Protein 3DWD (pdb70)

B-factor: mean 25.95, std 4.37, range [2.0, 49.49]

Sequence (230 aa):
SPRTRKVLKEVRVQDENNVCFECGAFNPQWVSVTYGIWICLECSGRHRGLGVHLSFVRSVTMWKDIELEKMKAGGNAKFREFLESQEDYDPCWSLQEKYNSRAAALFRDKVVALAESPRTRKVLKEVRVQDENNVCFECGAFNPQWVSVTYGIWICLECSGRHRGLGVHLSFVRSVWKDIELEKMKAGGNAKFREFLESQEDYDPCWSLQEKYNSRAAALFRDKVVALAE

Organism: Homo sapiens (NCBI:txid9606)

Radius of gyration: 23.85 Å; Cα contacts (8 Å, |Δi|>4): 355; chains: 2; bounding box: 25×29×80 Å

Nearest PDB structures (foldseek):
  3dwd-assembly2_A  TM=1.009E+00  e=4.100E-22  Homo sapiens
  3dwd-assembly2_B  TM=9.997E-01  e=7.799E-20  Homo sapiens
  3o47-assembly2_B-3  TM=9.971E-01  e=1.583E-19  Homo sapiens
  3o47-assembly1_A-2  TM=9.989E-01  e=8.751E-19  Homo sapiens
  2p57-assembly1_A  TM=8.841E-01  e=3.341E-12  Homo sapiens

Secondary structure (DSSP, 8-state):
-HHHHHHHHHHHTSTTTTB-TTT--BS--EEETTTTEEE-HHHHHHHHHH-TTT--EEES----HHHHHHHHH--HHHHHHHHHTSTT--TT--HHHHHTSHHHHHHHHHHHHHH-/-HHHHHHHHHHHTSTTTTB-TTT--BS--EEEGGGTEEE-HHHHHHHTTT-TTT--EEE---HHHHHHHHH--HHHHHHHHHTSTT--TT--HHHHHTSHHHHHHHHHHHHHH-

Foldseek 3Di:
DVVLLVLVVVLCPPPLQQAALPPGHGRAFKDFLLALHGHHPVVLVVQVVLPVVQTDMDGSPGDDLLSSLLNVQHYSVRLVVQLVPDPPRDVPDDPNCSSPDPSVVVSSVSSNVSSD/DVVLLVLVCVLCPDDLQQAALPPGHGRQFKAFLLALHGHHPVVLVVQVVQDNVLTDMDGPDDLLSSLLNVQHYSVRLVVQLVVDPPRDPPDDPNPVSVDPSSVVSSVSSNVRSD

CATH classification: 1.10.220.150

GO terms:
  GO:0005515 protein binding (F, IPI)
  GO:0005096 GTPase activator activity (F, IDA)
  GO:0005829 cytosol (C, TAS)
  GO:0045202 synapse (C, IDA)
  GO:0045202 synapse (C, IEP)

Solvent-accessible surface area: 12520 Å² total; per-residue (Å²): 100,120,83,16,58,66,43,8,47,70,13,84,129,55,66,74,1,93,37,2,33,42,86,37,44,180,97,3,74,68,1,0,4,18,0,0,0,1,0,20,68,128,4,11,43,119,0,144,68,25,22,112,135,10,3,85,6,12,10,28,103,83,78,137,125,67,29,27,71,33,1,123,8,9,5,3,14,74,0,90,76,36,4,84,87,45,187,78,66,57,96,50,46,58,34,119,98,34,0,89,16,185,4,0,36,77,0,48,84,76,0,56,72,104,15,154,107,115,86,32,57,71,61,12,60,66,19,27,92,86,59,104,7,80,50,3,34,44,79,35,44,171,88,7,94,63,0,0,3,18,0,0,0,7,0,17,69,130,2,5,44,120,0,133,74,21,26,108,127,9,5,61,4,93,57,79,103,139,123,70,22,21,90,46,0,64,12,9,5,3,26,81,0,45,67,40,5,107,91,46,170,115,73,61,95,53,54,56,20,126,101,36,0,85,17,188,4,0,43,72,0,48,96,78,0,57,68,103,18,150

Structure (mmCIF, N/CA/C/O backbone):
data_3DWD
#
_entry.id   3DWD
#
_cell.length_a   82.422
_cell.length_b   82.422
_cell.length_c   81.008
_cell.angle_alpha   90.000
_cell.angle_beta   90.000
_cell.angle_gamma   120.000
#
_symmetry.space_group_name_H-M   'P 6'
#
loop_
_entity.id
_entity.type
_entity.pdbx_description
1 polymer 'ADP-ribosylation factor GTPase-activating protein 1'
2 non-polymer 'ZINC ION'
3 non-polymer 'UNKNOWN ATOM OR ION'
4 water water
#
loop_
_atom_site.group_PDB
_atom_site.id
_atom_site.type_symbol
_atom_site.label_atom_id
_atom_site.label_alt_id
_atom_site.label_comp_id
_atom_site.label_asym_id
_atom_site.label_entity_id
_atom_site.label_seq_id
_atom_site.pdbx_PDB_ins_code
_atom_site.Cartn_x
_atom_site.Cartn_y
_atom_site.Cartn_z
_atom_site.occupancy
_atom_site.B_iso_or_equiv
_atom_site.auth_seq_id
_atom_site.auth_comp_id
_atom_site.auth_asym_id
_atom_site.auth_atom_id
_atom_site.pdbx_PDB_model_num
ATOM 1 N N . SER A 1 22 ? 34.167 -17.931 19.508 1.00 26.56 3 SER A N 1
ATOM 2 C CA . SER A 1 22 ? 33.337 -18.295 18.329 1.00 27.94 3 SER A CA 1
ATOM 3 C C . SER A 1 22 ? 31.881 -18.709 18.677 1.00 28.83 3 SER A C 1
ATOM 4 O O . SER A 1 22 ? 31.051 -18.794 17.766 1.00 30.35 3 SER A O 1
ATOM 6 N N . PRO A 1 23 ? 31.562 -18.968 19.975 1.00 27.79 4 PRO A N 1
ATOM 7 C CA . PRO A 1 23 ? 30.154 -19.243 20.342 1.00 28.11 4 PRO A CA 1
ATOM 8 C C . PRO A 1 23 ? 29.158 -18.099 20.063 1.00 28.59 4 PRO A C 1
ATOM 9 O O . PRO A 1 23 ? 28.097 -18.352 19.480 1.00 28.83 4 PRO A O 1
ATOM 13 N N . ARG A 1 24 ? 29.483 -16.867 20.484 1.00 28.79 5 ARG A N 1
ATOM 14 C CA . ARG A 1 24 ? 28.661 -15.692 20.141 1.00 27.99 5 ARG A CA 1
ATOM 15 C C . ARG A 1 24 ? 28.622 -15.600 18.639 1.00 28.34 5 ARG A C 1
ATOM 16 O O . ARG A 1 24 ? 27.555 -15.590 18.031 1.00 28.97 5 ARG A O 1
ATOM 18 N N . THR A 1 25 ? 29.813 -15.569 18.053 1.00 28.14 6 THR A N 1
ATOM 19 C CA . THR A 1 25 ? 29.992 -15.535 16.612 1.00 28.16 6 THR A CA 1
ATOM 20 C C . THR A 1 25 ? 29.106 -16.566 15.908 1.00 27.80 6 THR A C 1
ATOM 21 O O . THR A 1 25 ? 28.209 -16.202 15.150 1.00 28.36 6 THR A O 1
ATOM 25 N N . ARG A 1 26 ? 29.328 -17.847 16.188 1.00 27.66 7 ARG A N 1
ATOM 26 C CA . ARG A 1 26 ? 28.605 -18.912 15.497 1.00 26.72 7 ARG A CA 1
ATOM 27 C C . ARG A 1 26 ? 27.119 -18.579 15.403 1.00 26.27 7 ARG A C 1
ATOM 28 O O . ARG A 1 26 ? 26.539 -18.650 14.324 1.00 25.47 7 ARG A O 1
ATOM 30 N N . LYS A 1 27 ? 26.516 -18.194 16.525 1.00 26.18 8 LYS A N 1
ATOM 31 C CA . LYS A 1 27 ? 25.101 -17.831 16.544 1.00 26.39 8 LYS A CA 1
A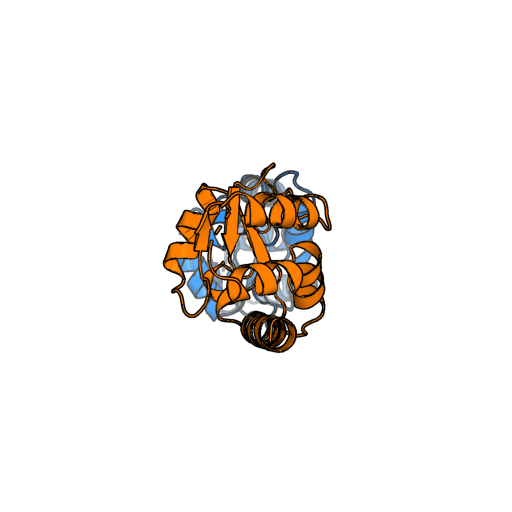TOM 32 C C . LYS A 1 27 ? 24.787 -16.736 15.502 1.00 27.41 8 LYS A C 1
ATOM 33 O O . LYS A 1 27 ? 24.025 -16.955 14.546 1.00 28.54 8 LYS A O 1
ATOM 35 N N . VAL A 1 28 ? 25.387 -15.567 15.670 1.00 26.72 9 VAL A N 1
ATOM 36 C CA . VAL A 1 28 ? 25.075 -14.438 14.799 1.00 26.68 9 VAL A CA 1
ATOM 37 C C . VAL A 1 28 ? 25.387 -14.749 13.322 1.00 27.18 9 VAL A C 1
ATOM 38 O O . VAL A 1 28 ? 24.590 -14.442 12.438 1.00 27.56 9 VAL A O 1
ATOM 42 N N . LEU A 1 29 ? 26.533 -15.371 13.070 1.00 27.05 10 LEU A N 1
ATOM 43 C CA . LEU A 1 29 ? 26.888 -15.805 11.722 1.00 27.53 10 LEU A CA 1
ATOM 44 C C . LEU A 1 29 ? 25.780 -16.657 11.060 1.00 29.08 10 LEU A C 1
ATOM 45 O O . LEU A 1 29 ? 25.347 -16.351 9.944 1.00 30.63 10 LEU A O 1
ATOM 50 N N . LYS A 1 30 ? 25.314 -17.704 11.744 1.00 29.04 11 LYS A N 1
ATOM 51 C CA . LYS A 1 30 ? 24.233 -18.545 11.214 1.00 29.40 11 LYS A CA 1
ATOM 52 C C . LYS A 1 30 ? 22.929 -17.737 11.098 1.00 30.18 11 LYS A C 1
ATOM 53 O O . LYS A 1 30 ? 22.102 -17.998 10.202 1.00 32.01 11 LYS A O 1
ATOM 55 N N . GLU A 1 31 ? 22.743 -16.757 11.987 1.00 29.29 12 GLU A N 1
ATOM 56 C CA . GLU A 1 31 ? 21.595 -15.855 11.888 1.00 29.42 12 GLU A CA 1
ATOM 57 C C . GLU A 1 31 ? 21.663 -15.075 10.572 1.00 29.97 12 GLU A C 1
ATOM 58 O O . GLU A 1 31 ? 20.647 -14.871 9.931 1.00 29.42 12 GLU A O 1
ATOM 60 N N . VAL A 1 32 ? 22.879 -14.688 10.169 1.00 30.55 13 VAL A N 1
ATOM 61 C CA . VAL A 1 32 ? 23.143 -13.993 8.904 1.00 29.81 13 VAL A CA 1
ATOM 62 C C . VAL A 1 32 ? 23.089 -14.907 7.640 1.00 31.81 13 VAL A C 1
ATOM 63 O O . VAL A 1 32 ? 22.570 -14.477 6.595 1.00 30.49 13 VAL A O 1
ATOM 67 N N . ARG A 1 33 ? 23.632 -16.135 7.722 1.00 32.53 14 ARG A N 1
ATOM 68 C CA . ARG A 1 33 ? 23.529 -17.108 6.609 1.00 34.79 14 ARG A CA 1
ATOM 69 C C . ARG A 1 33 ? 22.122 -17.173 6.033 1.00 34.89 14 ARG A C 1
ATOM 70 O O . ARG A 1 33 ? 21.915 -17.213 4.812 1.00 34.64 14 ARG A O 1
ATOM 78 N N . VAL A 1 34 ? 21.152 -17.168 6.928 1.00 34.96 15 VAL A N 1
ATOM 79 C CA . VAL A 1 34 ? 19.755 -17.333 6.557 1.00 35.03 15 VAL A CA 1
ATOM 80 C C . VAL A 1 34 ? 19.182 -16.176 5.720 1.00 35.29 15 VAL A C 1
ATOM 81 O O . VAL A 1 34 ? 18.209 -16.372 4.986 1.00 37.30 15 VAL A O 1
ATOM 85 N N . GLN A 1 35 ? 19.765 -14.976 5.843 1.00 34.62 16 GLN A N 1
ATOM 86 C CA . GLN A 1 35 ? 19.288 -13.794 5.115 1.00 33.19 16 GLN A CA 1
ATOM 87 C C . GLN A 1 35 ? 19.576 -13.954 3.605 1.00 33.97 16 GLN A C 1
ATOM 88 O O . GLN A 1 35 ? 20.334 -14.839 3.186 1.00 32.84 16 GLN A O 1
ATOM 90 N N . ASP A 1 36 ? 18.979 -13.097 2.787 1.00 33.92 17 ASP A N 1
ATOM 91 C CA . ASP A 1 36 ? 18.796 -13.439 1.366 1.00 34.16 17 ASP A CA 1
ATOM 92 C C . ASP A 1 36 ? 20.091 -13.821 0.610 1.00 31.96 17 ASP A C 1
ATOM 93 O O . ASP A 1 36 ? 21.102 -13.061 0.597 1.00 36.15 17 ASP A O 1
ATOM 95 N N . GLU A 1 37 ? 20.044 -15.019 0.022 1.00 27.57 18 GLU A N 1
ATOM 96 C CA . GLU A 1 37 ? 21.030 -15.525 -0.948 1.00 26.82 18 GLU A CA 1
ATOM 97 C C . GLU A 1 37 ? 22.401 -15.803 -0.352 1.00 25.29 18 GLU A C 1
ATOM 98 O O . GLU A 1 37 ? 23.358 -16.068 -1.103 1.00 24.05 18 GLU A O 1
ATOM 104 N N . ASN A 1 38 ? 22.497 -15.766 0.983 1.00 23.85 19 ASN A N 1
ATOM 105 C CA . ASN A 1 38 ? 23.768 -15.961 1.655 1.00 24.22 19 ASN A CA 1
ATOM 106 C C . ASN A 1 38 ? 24.156 -17.433 1.697 1.00 24.10 19 ASN A C 1
ATOM 107 O O . ASN A 1 38 ? 25.268 -17.764 2.102 1.00 25.81 19 ASN A O 1
ATOM 112 N N . ASN A 1 39 ? 23.253 -18.304 1.245 1.00 20.25 20 ASN A N 1
ATOM 113 C CA . ASN A 1 39 ? 23.555 -19.704 1.126 1.00 20.41 20 ASN A CA 1
ATOM 114 C C . ASN A 1 39 ? 24.187 -20.125 -0.200 1.00 19.72 20 ASN A C 1
ATOM 115 O O . ASN A 1 39 ? 24.505 -21.281 -0.364 1.00 19.06 20 ASN A O 1
ATOM 120 N N . VAL A 1 40 ? 24.382 -19.214 -1.142 1.00 19.43 21 VAL A N 1
ATOM 121 C CA . VAL A 1 40 ? 25.138 -19.561 -2.343 1.00 19.44 21 VAL A CA 1
ATOM 122 C C . VAL A 1 40 ? 26.236 -18.567 -2.575 1.00 22.22 21 VAL A C 1
ATOM 123 O O . VAL A 1 40 ? 26.187 -17.437 -2.095 1.00 23.42 21 VAL A O 1
ATOM 127 N N . CYS A 1 41 ? 27.252 -18.983 -3.314 1.00 23.88 22 CYS A N 1
ATOM 128 C CA . CYS A 1 41 ? 28.375 -18.114 -3.544 1.00 23.93 22 CYS A CA 1
ATOM 129 C C . CYS A 1 41 ? 27.938 -16.880 -4.301 1.00 23.00 22 CYS A C 1
ATOM 130 O O . CYS A 1 41 ? 27.235 -17.000 -5.282 1.00 25.79 22 CYS A O 1
ATOM 133 N N . PHE A 1 42 ? 28.377 -15.699 -3.876 1.00 22.23 23 PHE A N 1
ATOM 134 C CA . PHE A 1 42 ? 27.992 -14.439 -4.539 1.00 21.69 23 PHE A CA 1
ATOM 135 C C . PHE A 1 42 ? 28.382 -14.403 -6.006 1.00 22.08 23 PHE A C 1
ATOM 136 O O . PHE A 1 42 ? 27.632 -13.901 -6.860 1.00 20.51 23 PHE A O 1
ATOM 144 N N . GLU A 1 43 ? 29.581 -14.914 -6.275 1.00 21.96 24 GLU A N 1
ATOM 145 C CA . GLU A 1 43 ? 30.216 -14.792 -7.565 1.00 24.97 24 GLU A CA 1
ATOM 146 C C . GLU A 1 43 ? 29.721 -15.805 -8.559 1.00 25.66 24 GLU A C 1
ATOM 147 O O . GLU A 1 43 ? 29.251 -15.428 -9.625 1.00 28.06 24 GLU A O 1
ATOM 153 N N . CYS A 1 44 ? 29.866 -17.083 -8.212 1.00 25.10 25 CYS A N 1
ATOM 154 C CA . CYS A 1 44 ? 29.610 -18.179 -9.131 1.00 25.47 25 CYS A CA 1
ATOM 155 C C . CYS A 1 44 ? 28.338 -18.916 -8.806 1.00 25.65 25 CYS A C 1
ATOM 156 O O . CYS A 1 44 ? 27.846 -19.635 -9.641 1.00 27.20 25 CYS A O 1
ATOM 159 N N . GLY A 1 45 ? 27.810 -18.758 -7.595 1.00 25.44 26 GLY A N 1
ATOM 160 C CA . GLY A 1 45 ? 26.526 -19.390 -7.241 1.00 24.37 26 GLY A CA 1
ATOM 161 C C . GLY A 1 45 ? 26.630 -20.759 -6.593 1.00 23.56 26 GLY A C 1
ATOM 162 O O . GLY A 1 45 ? 25.603 -21.407 -6.369 1.00 21.07 26 GLY A O 1
ATOM 163 N N . ALA A 1 46 ? 27.850 -21.221 -6.287 1.00 20.69 27 ALA A N 1
ATOM 164 C CA . ALA A 1 46 ? 27.999 -22.561 -5.692 1.00 18.70 27 ALA A CA 1
ATOM 165 C C . ALA A 1 46 ? 27.376 -22.653 -4.279 1.00 17.36 27 ALA A C 1
ATOM 166 O O . ALA A 1 46 ? 27.414 -21.706 -3.502 1.00 17.78 27 ALA A O 1
ATOM 168 N N . PHE A 1 47 ? 26.849 -23.819 -3.958 1.00 17.92 28 PHE A N 1
ATOM 169 C CA . PHE A 1 47 ? 26.193 -24.093 -2.665 1.00 19.08 28 PHE A CA 1
ATOM 170 C C . PHE A 1 47 ? 27.079 -24.000 -1.399 1.00 22.10 28 PHE A C 1
ATOM 171 O O . PHE A 1 47 ? 28.235 -24.441 -1.400 1.00 23.18 28 PHE A O 1
ATOM 179 N N . ASN A 1 48 ? 26.516 -23.445 -0.320 1.00 23.35 29 ASN A N 1
ATOM 180 C CA . ASN A 1 48 ? 27.135 -23.472 1.035 1.00 24.19 29 ASN A CA 1
ATOM 181 C C . ASN A 1 48 ? 28.556 -22.886 1.142 1.00 25.63 29 ASN A C 1
ATOM 182 O O . ASN A 1 48 ? 29.498 -23.580 1.508 1.00 27.04 29 ASN A O 1
ATOM 187 N N . PRO A 1 49 ? 28.703 -21.590 0.844 1.00 26.27 30 PRO A N 1
ATOM 188 C CA . PRO A 1 49 ? 30.006 -20.940 0.856 1.00 27.46 30 PRO A CA 1
ATOM 189 C C . PRO A 1 49 ? 30.493 -20.788 2.275 1.00 27.51 30 PRO A C 1
ATOM 190 O O . PRO A 1 49 ? 29.757 -20.292 3.114 1.00 26.63 30 PRO A O 1
ATOM 194 N N . GLN A 1 50 ? 31.725 -21.198 2.537 1.00 27.50 31 GLN A N 1
ATOM 195 C CA . GLN A 1 50 ? 32.250 -21.152 3.888 1.00 26.73 31 GLN A CA 1
ATOM 196 C C . GLN A 1 50 ? 33.058 -19.895 4.180 1.00 26.07 31 GLN A C 1
ATOM 197 O O . GLN A 1 50 ? 33.495 -19.691 5.321 1.00 25.03 31 GLN A O 1
ATOM 203 N N . TRP A 1 51 ? 33.211 -19.043 3.155 1.00 24.81 32 TRP A N 1
ATOM 204 C CA . TRP A 1 51 ? 34.077 -17.879 3.219 1.00 24.83 32 TRP A CA 1
ATOM 205 C C . TRP A 1 51 ? 33.268 -16.601 2.959 1.00 26.19 32 TRP A C 1
ATOM 206 O O . TRP A 1 51 ? 32.148 -16.657 2.440 1.00 25.43 32 TRP A O 1
ATOM 217 N N . VAL A 1 52 ? 33.841 -15.466 3.350 1.00 25.69 33 VAL A N 1
ATOM 218 C CA . VAL A 1 52 ? 33.163 -14.190 3.297 1.00 26.73 33 VAL A CA 1
ATOM 219 C C . VAL A 1 52 ? 34.112 -13.106 2.858 1.00 26.91 33 VAL A C 1
ATOM 220 O O . VAL A 1 52 ? 35.326 -13.221 3.037 1.00 28.27 33 VAL A O 1
ATOM 224 N N . SER A 1 53 ? 33.556 -12.061 2.265 1.00 25.49 34 SER A N 1
ATOM 225 C CA . SER A 1 53 ? 34.258 -10.810 2.157 1.00 24.82 34 SER A CA 1
ATOM 226 C C . SER A 1 53 ? 33.560 -9.879 3.077 1.00 24.65 34 SER A C 1
ATOM 227 O O . SER A 1 53 ? 32.391 -9.518 2.847 1.00 25.24 34 SER A O 1
ATOM 230 N N . VAL A 1 54 ? 34.268 -9.517 4.138 1.00 23.79 35 VAL A N 1
ATOM 231 C CA . VAL A 1 54 ? 33.737 -8.658 5.185 1.00 24.01 35 VAL A CA 1
ATOM 232 C C . VAL A 1 54 ? 33.379 -7.269 4.642 1.00 24.46 35 VAL A C 1
ATOM 233 O O . VAL A 1 54 ? 32.385 -6.665 5.043 1.00 22.86 35 VAL A O 1
ATOM 237 N N . THR A 1 55 ? 34.181 -6.812 3.688 1.00 24.46 36 THR A N 1
ATOM 238 C CA . THR A 1 55 ? 34.038 -5.521 3.086 1.00 24.61 36 THR A CA 1
ATOM 239 C C . THR A 1 55 ? 32.636 -5.248 2.567 1.00 26.11 36 THR A C 1
ATOM 240 O O . THR A 1 55 ? 32.200 -4.095 2.605 1.00 27.24 36 THR A O 1
ATOM 244 N N . TYR A 1 56 ? 31.943 -6.303 2.096 1.00 25.14 37 TYR A N 1
ATOM 245 C CA . TYR A 1 56 ? 30.613 -6.204 1.487 1.00 23.42 37 TYR A CA 1
ATOM 246 C C . TYR A 1 56 ? 29.534 -6.986 2.200 1.00 24.18 37 TYR A C 1
ATOM 247 O O . TYR A 1 56 ? 28.374 -6.892 1.832 1.00 26.41 37 TYR A O 1
ATOM 256 N N . GLY A 1 57 ? 29.885 -7.741 3.229 1.00 25.55 38 GLY A N 1
ATOM 257 C CA . GLY A 1 57 ? 28.928 -8.623 3.883 1.00 24.66 38 GLY A CA 1
ATOM 258 C C . GLY A 1 57 ? 28.553 -9.817 3.004 1.00 25.45 38 GLY A C 1
ATOM 259 O O . GLY A 1 57 ? 27.482 -10.379 3.191 1.00 26.31 38 GLY A O 1
ATOM 260 N N . ILE A 1 58 ? 29.426 -10.201 2.056 1.00 24.06 39 ILE A N 1
ATOM 261 C CA . ILE A 1 58 ? 29.095 -11.234 1.075 1.00 22.99 39 ILE A CA 1
ATOM 262 C C . ILE A 1 58 ? 29.710 -12.605 1.416 1.00 24.26 39 ILE A C 1
ATOM 263 O O . ILE A 1 58 ? 30.772 -12.701 2.072 1.00 25.00 39 ILE A O 1
ATOM 268 N N . TRP A 1 59 ? 29.029 -13.668 0.970 1.00 22.38 40 TRP A N 1
ATOM 269 C CA . TRP A 1 59 ? 29.467 -15.045 1.203 1.00 19.52 40 TRP A CA 1
ATOM 270 C C . TRP A 1 59 ? 29.943 -15.676 -0.072 1.00 20.63 40 TRP A C 1
ATOM 271 O O . TRP A 1 59 ? 29.298 -15.574 -1.107 1.00 22.33 40 TRP A O 1
ATOM 282 N N . ILE A 1 60 ? 31.070 -16.366 0.017 1.00 24.45 41 ILE A N 1
ATOM 283 C CA . ILE A 1 60 ? 31.816 -16.814 -1.166 1.00 24.90 41 ILE A CA 1
ATOM 284 C C . ILE A 1 60 ? 32.485 -18.155 -0.925 1.00 24.30 41 ILE A C 1
ATOM 285 O O . ILE A 1 60 ? 32.863 -18.469 0.206 1.00 25.13 41 ILE A O 1
ATOM 290 N N . CYS A 1 61 ? 32.617 -18.955 -1.979 1.00 24.19 42 CYS A N 1
ATOM 291 C CA . CYS A 1 61 ? 33.155 -20.285 -1.806 1.00 25.42 42 CYS A CA 1
ATOM 292 C C . CYS A 1 61 ? 34.667 -20.234 -1.650 1.00 25.46 42 CYS A C 1
ATOM 293 O O . CYS A 1 61 ? 35.309 -19.200 -1.910 1.00 26.85 42 CYS A O 1
ATOM 296 N N . LEU A 1 62 ? 35.212 -21.346 -1.188 1.00 23.64 43 LEU A N 1
ATOM 297 C CA . LEU A 1 62 ? 36.622 -21.535 -0.959 1.00 23.85 43 LEU A CA 1
ATOM 298 C C . LEU A 1 62 ? 37.459 -20.940 -2.118 1.00 24.31 43 LEU A C 1
ATOM 299 O O . LEU A 1 62 ? 38.282 -20.061 -1.910 1.00 17.33 43 LEU A O 1
ATOM 301 N N . GLU A 1 63 ? 37.197 -21.427 -3.333 1.00 26.85 44 GLU A N 1
ATOM 302 C CA . GLU A 1 63 ? 37.848 -20.949 -4.557 1.00 27.19 44 GLU A CA 1
ATOM 303 C C . GLU A 1 63 ? 37.763 -19.426 -4.671 1.00 26.13 44 GLU A C 1
ATOM 304 O O . GLU A 1 63 ? 38.774 -18.725 -4.649 1.00 27.73 44 GLU A O 1
ATOM 310 N N . CYS A 1 64 ? 36.557 -18.901 -4.744 1.00 25.29 45 CYS A N 1
ATOM 311 C CA . CYS A 1 64 ? 36.389 -17.465 -4.820 1.00 25.61 45 CYS A CA 1
ATOM 312 C C . CYS A 1 64 ? 37.030 -16.678 -3.665 1.00 23.58 45 CYS A C 1
ATOM 313 O O . CYS A 1 64 ? 37.356 -15.527 -3.842 1.00 25.13 45 CYS A O 1
ATOM 316 N N . SER A 1 65 ? 37.205 -17.288 -2.502 1.00 22.57 46 SER A N 1
ATOM 317 C CA . SER A 1 65 ? 37.913 -16.658 -1.397 1.00 22.91 46 SER A CA 1
ATOM 318 C C . SER A 1 65 ? 39.366 -16.400 -1.763 1.00 25.21 46 SER A C 1
ATOM 319 O O . SER A 1 65 ? 39.961 -15.333 -1.442 1.00 22.53 46 SER A O 1
ATOM 322 N N . GLY A 1 66 ? 39.959 -17.396 -2.405 1.00 26.15 47 GLY A N 1
ATOM 323 C CA . GLY A 1 66 ? 41.303 -17.243 -2.899 1.00 26.59 47 GLY A CA 1
ATOM 324 C C . GLY A 1 66 ? 41.339 -16.137 -3.926 1.00 26.82 47 GLY A C 1
ATOM 325 O O . GLY A 1 66 ? 42.256 -15.332 -3.957 1.00 26.20 47 GLY A O 1
ATOM 326 N N . ARG A 1 67 ? 40.321 -16.102 -4.770 1.00 28.61 48 ARG A N 1
ATOM 327 C CA . ARG A 1 67 ? 40.196 -15.044 -5.758 1.00 30.39 48 ARG A CA 1
ATOM 328 C C . ARG A 1 67 ? 40.092 -13.678 -5.086 1.00 29.14 48 ARG A C 1
ATOM 329 O O . ARG A 1 67 ? 40.736 -12.719 -5.468 1.00 28.72 48 ARG A O 1
ATOM 337 N N . HIS A 1 68 ? 39.297 -13.599 -4.045 1.00 29.05 49 HIS A N 1
ATOM 338 C CA . HIS A 1 68 ? 39.209 -12.336 -3.323 1.00 28.89 49 HIS A CA 1
ATOM 339 C C . HIS A 1 68 ? 40.489 -11.909 -2.594 1.00 27.33 49 HIS A C 1
ATOM 340 O O . HIS A 1 68 ? 40.686 -10.735 -2.420 1.00 27.52 49 HIS A O 1
ATOM 347 N N . ARG A 1 69 ? 41.352 -12.847 -2.193 1.00 27.96 50 ARG A N 1
ATOM 348 C CA . ARG A 1 69 ? 42.645 -12.503 -1.590 1.00 29.01 50 ARG A CA 1
ATOM 349 C C . ARG A 1 69 ? 43.511 -11.866 -2.645 1.00 27.26 50 ARG A C 1
ATOM 350 O O . ARG A 1 69 ? 44.380 -11.091 -2.336 1.00 25.97 50 ARG A O 1
ATOM 358 N N . GLY A 1 70 ? 43.306 -12.278 -3.892 1.00 26.01 51 GLY A N 1
ATOM 359 C CA . GLY A 1 70 ? 44.017 -11.722 -5.021 1.00 23.69 51 GLY A CA 1
ATOM 360 C C . GLY A 1 70 ? 43.736 -10.250 -5.291 1.00 23.70 51 GLY A C 1
ATOM 361 O O . GLY A 1 70 ? 44.613 -9.576 -5.801 1.00 22.51 51 GLY A O 1
ATOM 362 N N . LEU A 1 71 ? 42.528 -9.748 -4.974 1.00 24.20 52 LEU A N 1
ATOM 363 C CA . LEU A 1 71 ? 42.164 -8.351 -5.317 1.00 25.71 52 LEU A CA 1
ATOM 364 C C . LEU A 1 71 ? 42.956 -7.363 -4.469 1.00 26.63 52 LEU A C 1
ATOM 365 O O . LEU A 1 71 ? 43.387 -6.300 -4.942 1.00 26.74 52 LEU A O 1
ATOM 370 N N . GLY A 1 72 ? 43.181 -7.750 -3.224 1.00 27.65 53 GLY A N 1
ATOM 371 C CA . GLY A 1 72 ? 43.951 -6.931 -2.309 1.00 26.81 53 GLY A CA 1
ATOM 372 C C . GLY A 1 72 ? 43.003 -6.493 -1.228 1.00 25.53 53 GLY A C 1
ATOM 373 O O . GLY A 1 72 ? 41.849 -6.193 -1.514 1.00 25.04 53 GLY A O 1
ATOM 374 N N . VAL A 1 73 ? 43.504 -6.477 0.006 1.00 23.48 54 VAL A N 1
ATOM 375 C CA . VAL A 1 73 ? 42.710 -6.199 1.195 1.00 24.26 54 VAL A CA 1
ATOM 376 C C . VAL A 1 73 ? 42.059 -4.777 1.195 1.00 26.42 54 VAL A C 1
ATOM 377 O O . VAL A 1 73 ? 41.138 -4.527 1.970 1.00 28.61 54 VAL A O 1
ATOM 381 N N . HIS A 1 74 ? 42.544 -3.871 0.334 1.00 24.63 55 HIS A N 1
ATOM 382 C CA . HIS A 1 74 ? 41.885 -2.574 0.085 1.00 25.19 55 HIS A CA 1
ATOM 383 C C . HIS A 1 74 ? 40.575 -2.719 -0.734 1.00 26.06 55 HIS A C 1
ATOM 384 O O . HIS A 1 74 ? 39.719 -1.825 -0.717 1.00 24.26 55 HIS A O 1
ATOM 391 N N . LEU A 1 75 ? 40.426 -3.826 -1.464 1.00 24.44 56 LEU A N 1
ATOM 392 C CA . LEU A 1 75 ? 39.202 -4.072 -2.205 1.00 24.23 56 LEU A CA 1
ATOM 393 C C . LEU A 1 75 ? 38.343 -5.173 -1.578 1.00 26.59 56 LEU A C 1
ATOM 394 O O . LEU A 1 75 ? 37.112 -5.158 -1.755 1.00 27.93 56 LEU A O 1
ATOM 399 N N . SER A 1 76 ? 38.966 -6.131 -0.880 1.00 26.37 57 SER A N 1
ATOM 400 C CA . SER A 1 76 ? 38.226 -7.227 -0.290 1.00 25.38 57 SER A CA 1
ATOM 401 C C . SER A 1 76 ? 38.952 -7.819 0.895 1.00 26.02 57 SER A C 1
ATOM 402 O O . SER A 1 76 ? 39.994 -8.447 0.719 1.00 27.38 57 SER A O 1
ATOM 405 N N . PHE A 1 77 ? 38.400 -7.640 2.103 1.00 26.23 58 PHE A N 1
ATOM 406 C CA . PHE A 1 77 ? 38.918 -8.358 3.291 1.00 26.54 58 PHE A CA 1
ATOM 407 C C . PHE A 1 77 ? 38.181 -9.721 3.559 1.00 25.40 58 PHE A C 1
ATOM 408 O O . PHE A 1 77 ? 37.030 -9.764 3.964 1.00 25.97 58 PHE A O 1
ATOM 416 N N . VAL A 1 78 ? 38.931 -10.801 3.379 1.00 24.07 59 VAL A N 1
ATOM 417 C CA . VAL A 1 78 ? 38.467 -12.154 3.449 1.00 23.21 59 VAL A CA 1
ATOM 418 C C . VAL A 1 78 ? 38.725 -12.809 4.816 1.00 24.89 59 VAL A C 1
ATOM 419 O O . VAL A 1 78 ? 39.796 -12.690 5.398 1.00 24.95 59 VAL A O 1
ATOM 423 N N . ARG A 1 79 ? 37.729 -13.507 5.331 1.00 26.38 60 ARG A N 1
ATOM 424 C CA . ARG A 1 79 ? 37.919 -14.298 6.541 1.00 26.52 60 ARG A CA 1
ATOM 425 C C . ARG A 1 79 ? 37.109 -15.603 6.360 1.00 28.22 60 ARG A C 1
ATOM 426 O O . ARG A 1 79 ? 36.367 -15.733 5.367 1.00 28.69 60 ARG A O 1
ATOM 428 N N . SER A 1 80 ? 37.286 -16.560 7.282 1.00 28.37 61 SER A N 1
ATOM 429 C CA . SER A 1 80 ? 36.611 -17.849 7.236 1.00 30.07 61 SER A CA 1
ATOM 430 C C . SER A 1 80 ? 35.457 -17.866 8.204 1.00 32.21 61 SER A C 1
ATOM 431 O O . SER A 1 80 ? 35.525 -17.236 9.257 1.00 33.62 61 SER A O 1
ATOM 433 N N . VAL A 1 81 ? 34.414 -18.629 7.878 1.00 32.95 62 VAL A N 1
ATOM 434 C CA . VAL A 1 81 ? 33.388 -18.957 8.864 1.00 32.93 62 VAL A CA 1
ATOM 435 C C . VAL A 1 81 ? 34.010 -19.682 10.090 1.00 33.11 62 VAL A C 1
ATOM 436 O O . VAL A 1 81 ? 33.522 -19.515 11.201 1.00 33.61 62 VAL A O 1
ATOM 438 N N . THR A 1 82 ? 35.084 -20.460 9.884 1.00 32.79 63 THR A N 1
ATOM 439 C CA . THR A 1 82 ? 35.741 -21.246 10.969 1.00 31.80 63 THR A CA 1
ATOM 440 C C . THR A 1 82 ? 36.918 -20.538 11.661 1.00 32.11 63 THR A C 1
ATOM 441 O O . THR A 1 82 ? 37.352 -20.961 12.717 1.00 31.33 63 THR A O 1
ATOM 443 N N . MET A 1 83 ? 37.412 -19.448 11.071 1.00 34.03 64 MET A N 1
ATOM 444 C CA . MET A 1 83 ? 38.606 -18.763 11.564 1.00 33.91 64 MET A CA 1
ATOM 445 C C . MET A 1 83 ? 38.498 -18.386 13.045 1.00 34.10 64 MET A C 1
ATOM 446 O O . MET A 1 83 ? 38.279 -17.222 13.379 1.00 34.95 64 MET A O 1
ATOM 448 N N . TRP A 1 86 ? 37.522 -13.466 15.327 1.00 30.06 67 TRP A N 1
ATOM 449 C CA . TRP A 1 86 ? 36.569 -12.518 14.744 1.00 30.34 67 TRP A CA 1
ATOM 450 C C . TRP A 1 86 ? 36.308 -11.301 15.632 1.00 28.70 67 TRP A C 1
ATOM 451 O O . TRP A 1 86 ? 36.195 -11.424 16.845 1.00 28.21 67 TRP A O 1
ATOM 462 N N . LYS A 1 87 ? 36.178 -10.134 15.003 1.00 27.30 68 LYS A N 1
ATOM 463 C CA . LYS A 1 87 ? 35.944 -8.881 15.714 1.00 26.07 68 LYS A CA 1
ATOM 464 C C . LYS A 1 87 ? 34.476 -8.461 15.667 1.00 25.60 68 LYS A C 1
ATOM 465 O O . LYS A 1 87 ? 33.725 -8.819 14.740 1.00 25.93 68 LYS A O 1
ATOM 471 N N . ASP A 1 88 ? 34.095 -7.665 16.662 1.00 24.07 69 ASP A N 1
ATOM 472 C CA . ASP A 1 88 ? 32.787 -7.010 16.697 1.00 23.58 69 ASP A CA 1
ATOM 473 C C . ASP A 1 88 ? 32.460 -6.327 15.335 1.00 24.11 69 ASP A C 1
ATOM 474 O O . ASP A 1 88 ? 31.440 -6.615 14.699 1.00 24.49 69 ASP A O 1
ATOM 479 N N . ILE A 1 89 ? 33.355 -5.456 14.888 1.00 23.82 70 ILE A N 1
ATOM 480 C CA . ILE A 1 89 ? 33.153 -4.690 13.660 1.00 24.11 70 ILE A CA 1
ATOM 481 C C . ILE A 1 89 ? 33.082 -5.596 12.420 1.00 25.29 70 ILE A C 1
ATOM 482 O O . ILE A 1 89 ? 32.168 -5.462 11.593 1.00 25.35 70 ILE A O 1
ATOM 487 N N . GLU A 1 90 ? 34.021 -6.534 12.298 1.00 25.51 71 GLU A N 1
ATOM 488 C CA . GLU A 1 90 ? 33.954 -7.505 11.219 1.00 24.80 71 GLU A CA 1
ATOM 489 C C . GLU A 1 90 ? 32.506 -8.076 11.197 1.00 24.32 71 GLU A C 1
ATOM 490 O O . GLU A 1 90 ? 31.863 -8.135 10.143 1.00 23.31 71 GLU A O 1
ATOM 496 N N . LEU A 1 91 ? 31.988 -8.481 12.370 1.00 22.68 72 LEU A N 1
ATOM 497 C CA . LEU A 1 91 ? 30.652 -9.099 12.424 1.00 21.66 72 LEU A CA 1
ATOM 498 C C . LEU A 1 91 ? 29.529 -8.144 12.098 1.00 21.87 72 LEU A C 1
ATOM 499 O O . LEU A 1 91 ? 28.527 -8.540 11.543 1.00 20.58 72 LEU A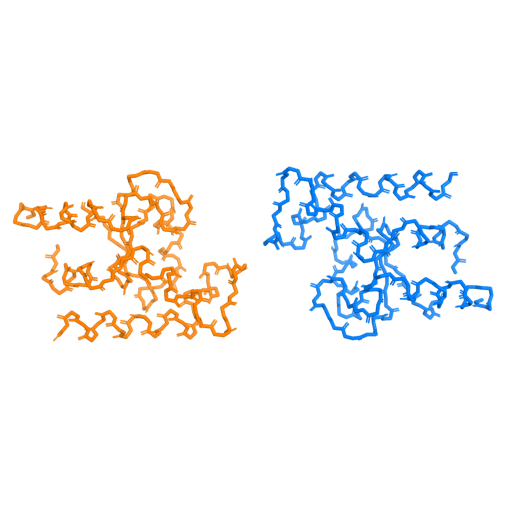 O 1
ATOM 504 N N . GLU A 1 92 ? 29.684 -6.885 12.482 1.00 23.80 73 GLU A N 1
ATOM 505 C CA . GLU A 1 92 ? 28.669 -5.881 12.212 1.00 23.82 73 GLU A CA 1
ATOM 506 C C . GLU A 1 92 ? 28.567 -5.632 10.717 1.00 25.11 73 GLU A C 1
ATOM 507 O O . GLU A 1 92 ? 27.486 -5.366 10.182 1.00 25.62 73 GLU A O 1
ATOM 513 N N . LYS A 1 93 ? 29.687 -5.736 10.030 1.00 23.92 74 LYS A N 1
ATOM 514 C CA . LYS A 1 93 ? 29.652 -5.549 8.607 1.00 26.98 74 LYS A CA 1
ATOM 515 C C . LYS A 1 93 ? 28.841 -6.645 7.918 1.00 26.30 74 LYS A C 1
ATOM 516 O O . LYS A 1 93 ? 28.245 -6.396 6.892 1.00 24.67 74 LYS A O 1
ATOM 522 N N . MET A 1 94 ? 28.802 -7.852 8.491 1.00 26.47 75 MET A N 1
ATOM 523 C CA . MET A 1 94 ? 28.066 -8.946 7.854 1.00 25.40 75 MET A CA 1
ATOM 524 C C . MET A 1 94 ? 26.595 -8.645 7.962 1.00 26.72 75 MET A C 1
ATOM 525 O O . MET A 1 94 ? 25.849 -8.829 7.012 1.00 28.34 75 MET A O 1
ATOM 530 N N . LYS A 1 95 ? 26.173 -8.177 9.124 1.00 26.23 76 LYS A N 1
ATOM 531 C CA . LYS A 1 95 ? 24.784 -7.762 9.306 1.00 26.14 76 LYS A CA 1
ATOM 532 C C . LYS A 1 95 ? 24.356 -6.651 8.281 1.00 26.01 76 LYS A C 1
ATOM 533 O O . LYS A 1 95 ? 23.231 -6.638 7.773 1.00 26.65 76 LYS A O 1
ATOM 539 N N . ALA A 1 96 ? 25.271 -5.742 7.968 1.00 25.19 77 ALA A N 1
ATOM 540 C CA . ALA A 1 96 ? 24.953 -4.581 7.151 1.00 24.28 77 ALA A CA 1
ATOM 541 C C . ALA A 1 96 ? 24.907 -4.888 5.661 1.00 25.82 77 ALA A C 1
ATOM 542 O O . ALA A 1 96 ? 24.212 -4.201 4.911 1.00 26.27 77 ALA A O 1
ATOM 544 N N . GLY A 1 97 ? 25.678 -5.875 5.225 1.00 25.27 78 GLY A N 1
ATOM 545 C CA . GLY A 1 97 ? 25.703 -6.267 3.809 1.00 27.73 78 GLY A CA 1
ATOM 546 C C . GLY A 1 97 ? 24.825 -7.477 3.532 1.00 26.51 78 GLY A C 1
ATOM 547 O O . GLY A 1 97 ? 23.777 -7.603 4.119 1.00 27.04 78 GLY A O 1
ATOM 548 N N . GLY A 1 98 ? 25.266 -8.373 2.655 1.00 24.12 79 GLY A N 1
ATOM 549 C CA . GLY A 1 98 ? 24.460 -9.512 2.260 1.00 22.19 79 GLY A CA 1
ATOM 550 C C . GLY A 1 98 ? 24.581 -9.736 0.785 1.00 22.26 79 GLY A C 1
ATOM 551 O O . GLY A 1 98 ? 24.831 -8.814 0.028 1.00 22.30 79 GLY A O 1
ATOM 552 N N . ASN A 1 99 ? 24.425 -10.975 0.362 1.00 23.35 80 ASN A N 1
ATOM 553 C CA . ASN A 1 99 ? 24.636 -11.291 -1.036 1.00 22.57 80 ASN A CA 1
ATOM 554 C C . ASN A 1 99 ? 23.564 -10.580 -1.851 1.00 22.88 80 ASN A C 1
ATOM 555 O O . ASN A 1 99 ? 23.863 -9.880 -2.794 1.00 25.99 80 ASN A O 1
ATOM 560 N N . ALA A 1 100 ? 22.315 -10.774 -1.497 1.00 22.16 81 ALA A N 1
ATOM 561 C CA . ALA A 1 100 ? 21.221 -10.181 -2.282 1.00 23.47 81 ALA A CA 1
ATOM 562 C C . ALA A 1 100 ? 21.187 -8.680 -2.149 1.00 23.20 81 ALA A C 1
ATOM 563 O O . ALA A 1 100 ? 20.867 -7.991 -3.108 1.00 26.82 81 ALA A O 1
ATOM 565 N N . LYS A 1 101 ? 21.478 -8.166 -0.962 1.00 23.06 82 LYS A N 1
ATOM 566 C CA . LYS A 1 101 ? 21.484 -6.731 -0.775 1.00 23.54 82 LYS A CA 1
ATOM 567 C C . LYS A 1 101 ? 22.533 -6.077 -1.703 1.00 23.48 82 LYS A C 1
ATOM 568 O O . LYS A 1 101 ? 22.274 -5.051 -2.340 1.00 22.30 82 LYS A O 1
ATOM 574 N N . PHE A 1 102 ? 23.699 -6.698 -1.796 1.00 23.71 83 PHE A N 1
ATOM 575 C CA . PHE A 1 102 ? 24.815 -6.133 -2.581 1.00 24.33 83 PHE A CA 1
ATOM 576 C C . PHE A 1 102 ? 24.492 -6.219 -4.077 1.00 25.61 83 PHE A C 1
ATOM 577 O O . PHE A 1 102 ? 24.752 -5.283 -4.840 1.00 23.91 83 PHE A O 1
ATOM 585 N N . ARG A 1 103 ? 23.880 -7.329 -4.475 1.00 25.64 84 ARG A N 1
ATOM 586 C CA . ARG A 1 103 ? 23.543 -7.549 -5.862 1.00 26.55 84 ARG A CA 1
ATOM 587 C C . ARG A 1 103 ? 22.487 -6.536 -6.261 1.00 26.31 84 ARG A C 1
ATOM 588 O O . ARG A 1 103 ? 22.600 -5.876 -7.312 1.00 27.94 84 ARG A O 1
ATOM 596 N N . GLU A 1 104 ? 21.461 -6.409 -5.420 1.00 25.46 85 GLU A N 1
ATOM 597 C CA . GLU A 1 104 ? 20.350 -5.419 -5.634 1.00 24.18 85 GLU A CA 1
ATOM 598 C C . GLU A 1 104 ? 20.923 -4.010 -5.827 1.00 22.02 85 GLU A C 1
ATOM 599 O O . GLU A 1 104 ? 20.695 -3.378 -6.827 1.00 21.16 85 GLU A O 1
ATOM 602 N N . PHE A 1 105 ? 21.736 -3.577 -4.867 1.00 22.63 86 PHE A N 1
ATOM 603 C CA . PHE A 1 105 ? 22.432 -2.306 -4.925 1.00 23.16 86 PHE A CA 1
ATOM 604 C C . PHE A 1 105 ? 23.213 -2.099 -6.220 1.00 22.72 86 PHE A C 1
ATOM 605 O O . PHE A 1 105 ? 23.090 -1.071 -6.865 1.00 27.33 86 PHE A O 1
ATOM 613 N N . LEU A 1 106 ? 24.045 -3.057 -6.557 1.00 22.44 87 LEU A N 1
ATOM 614 C CA . LEU A 1 106 ? 24.782 -3.041 -7.807 1.00 22.37 87 LEU A CA 1
ATOM 615 C C . LEU A 1 106 ? 23.890 -2.876 -9.015 1.00 22.99 87 LEU A C 1
ATOM 616 O O . LEU A 1 106 ? 24.171 -2.069 -9.871 1.00 26.60 87 LEU A O 1
ATOM 621 N N . GLU A 1 107 ? 22.807 -3.630 -9.085 1.00 24.16 88 GLU A N 1
ATOM 622 C CA . GLU A 1 107 ? 21.971 -3.632 -10.288 1.00 24.67 88 GLU A CA 1
ATOM 623 C C . GLU A 1 107 ? 21.295 -2.311 -10.532 1.00 24.06 88 GLU A C 1
ATOM 624 O O . GLU A 1 107 ? 20.887 -1.996 -11.662 1.00 25.36 88 GLU A O 1
ATOM 630 N N . SER A 1 108 ? 21.175 -1.513 -9.486 1.00 23.86 89 SER A N 1
ATOM 631 C CA . SER A 1 108 ? 20.473 -0.261 -9.615 1.00 22.98 89 SER A CA 1
ATOM 632 C C . SER A 1 108 ? 21.415 0.943 -9.749 1.00 22.15 89 SER A C 1
ATOM 633 O O . SER A 1 108 ? 20.942 2.037 -9.859 1.00 21.72 89 SER A O 1
ATOM 636 N N . GLN A 1 109 ? 22.739 0.761 -9.776 1.00 23.02 90 GLN A N 1
ATOM 637 C CA . GLN A 1 109 ? 23.620 1.901 -10.138 1.00 23.82 90 GLN A CA 1
ATOM 638 C C . GLN A 1 109 ? 23.639 2.103 -11.660 1.00 25.16 90 GLN A C 1
ATOM 639 O O . GLN A 1 109 ? 23.560 1.165 -12.426 1.00 25.99 90 GLN A O 1
ATOM 645 N N . GLU A 1 110 ? 23.744 3.348 -12.076 1.00 26.84 91 GLU A N 1
ATOM 646 C CA . GLU A 1 110 ? 23.715 3.727 -13.485 1.00 28.33 91 GLU A CA 1
ATOM 647 C C . GLU A 1 110 ? 24.760 3.034 -14.365 1.00 27.51 91 GLU A C 1
ATOM 648 O O . GLU A 1 110 ? 24.474 2.727 -15.522 1.00 26.50 91 GLU A O 1
ATOM 654 N N . ASP A 1 111 ? 25.955 2.790 -13.819 1.00 28.38 92 ASP A N 1
ATOM 655 C CA . ASP A 1 111 ? 27.071 2.191 -14.599 1.00 28.45 92 ASP A CA 1
ATOM 656 C C . ASP A 1 111 ? 27.149 0.669 -14.516 1.00 29.04 92 ASP A C 1
ATOM 657 O O . ASP A 1 111 ? 28.039 0.070 -15.121 1.00 29.59 92 ASP A O 1
ATOM 659 N N . TYR A 1 112 ? 26.227 0.041 -13.779 1.00 29.28 93 TYR A N 1
ATOM 660 C CA . TYR A 1 112 ? 26.215 -1.421 -13.641 1.00 28.33 93 TYR A CA 1
ATOM 661 C C . TYR A 1 112 ? 26.456 -2.149 -14.958 1.00 28.11 93 TYR A C 1
ATOM 662 O O . TYR A 1 112 ? 25.794 -1.881 -15.967 1.00 26.60 93 TYR A O 1
ATOM 671 N N . ASP A 1 113 ? 27.401 -3.077 -14.928 1.00 28.24 94 ASP A N 1
ATOM 672 C CA . ASP A 1 113 ? 27.610 -3.992 -16.024 1.00 27.55 94 ASP A CA 1
ATOM 673 C C . ASP A 1 113 ? 27.595 -5.403 -15.466 1.00 25.99 94 ASP A C 1
ATOM 674 O O . ASP A 1 113 ? 28.520 -5.803 -14.773 1.00 25.02 94 ASP A O 1
ATOM 679 N N . PRO A 1 114 ? 26.562 -6.181 -15.794 1.00 26.35 95 PRO A N 1
ATOM 680 C CA . PRO A 1 114 ? 26.519 -7.503 -15.156 1.00 26.03 95 PRO A CA 1
ATOM 681 C C . PRO A 1 114 ? 27.597 -8.461 -15.710 1.00 27.69 95 PRO A C 1
ATOM 682 O O . PRO A 1 114 ? 27.779 -9.546 -15.157 1.00 29.30 95 PRO A O 1
ATOM 686 N N . CYS A 1 115 ? 28.266 -8.063 -16.806 1.00 26.67 96 CYS A N 1
ATOM 687 C CA . CYS A 1 115 ? 29.422 -8.779 -17.369 1.00 25.77 96 CYS A CA 1
ATOM 688 C C . CYS A 1 115 ? 30.770 -8.227 -16.919 1.00 24.62 96 CYS A C 1
ATOM 689 O O . CYS A 1 115 ? 31.798 -8.495 -17.542 1.00 23.08 96 CYS A O 1
ATOM 692 N N . TRP A 1 116 ? 30.759 -7.454 -15.838 1.00 24.22 97 TRP A N 1
ATOM 693 C CA . TRP A 1 116 ? 31.986 -6.992 -15.212 1.00 24.19 97 TRP A CA 1
ATOM 694 C C . TRP A 1 116 ? 32.856 -8.165 -14.848 1.00 23.61 97 TRP A C 1
ATOM 695 O O . TRP A 1 116 ? 32.363 -9.174 -14.352 1.00 24.22 97 TRP A O 1
ATOM 706 N N . SER A 1 117 ? 34.157 -8.020 -15.052 1.00 23.57 98 SER A N 1
ATOM 707 C CA . SER A 1 117 ? 35.111 -8.965 -14.502 1.00 23.21 98 SER A CA 1
ATOM 708 C C . SER A 1 117 ? 35.237 -8.696 -12.996 1.00 24.16 98 SER A C 1
ATOM 709 O O . SER A 1 117 ? 34.680 -7.732 -12.457 1.00 25.29 98 SER A O 1
ATOM 712 N N . LEU A 1 118 ? 35.947 -9.562 -12.308 1.00 23.65 99 LEU A N 1
ATOM 713 C CA . LEU A 1 118 ? 36.048 -9.463 -10.889 1.00 24.96 99 LEU A CA 1
ATOM 714 C C . LEU A 1 118 ? 36.755 -8.169 -10.521 1.00 25.77 99 LEU A C 1
ATOM 715 O O . LEU A 1 118 ? 36.341 -7.500 -9.621 1.00 28.32 99 LEU A O 1
ATOM 720 N N . GLN A 1 119 ? 37.808 -7.804 -11.245 1.00 25.05 100 GLN A N 1
ATOM 721 C CA . GLN A 1 119 ? 38.498 -6.555 -10.994 1.00 26.47 100 GLN A CA 1
ATOM 722 C C . GLN A 1 119 ? 37.697 -5.304 -11.329 1.00 26.88 100 GLN A C 1
ATOM 723 O O . GLN A 1 119 ? 37.781 -4.329 -10.595 1.00 28.40 100 GLN A O 1
ATOM 729 N N . GLU A 1 120 ? 36.958 -5.309 -12.440 1.00 26.31 101 GLU A N 1
ATOM 730 C CA . GLU A 1 120 ? 36.128 -4.158 -12.817 1.00 24.57 101 GLU A CA 1
ATOM 731 C C . GLU A 1 120 ? 35.029 -3.934 -11.795 1.00 24.05 101 GLU A C 1
ATOM 732 O O . GLU A 1 120 ? 34.727 -2.793 -11.404 1.00 21.03 101 GLU A O 1
ATOM 738 N N . LYS A 1 121 ? 34.431 -5.035 -11.376 1.00 22.28 102 LYS A N 1
ATOM 739 C CA . LYS A 1 121 ? 33.349 -4.992 -10.423 1.00 24.30 102 LYS A CA 1
ATOM 740 C C . LYS A 1 121 ? 33.807 -4.286 -9.157 1.00 25.54 102 LYS A C 1
ATOM 741 O O . LYS A 1 121 ? 33.186 -3.285 -8.709 1.00 24.97 102 LYS A O 1
ATOM 747 N N . TYR A 1 122 ? 34.879 -4.806 -8.573 1.00 24.11 103 TYR A N 1
ATOM 748 C CA . TYR A 1 122 ? 35.323 -4.316 -7.265 1.00 24.68 103 TYR A CA 1
ATOM 749 C C . TYR A 1 122 ? 36.076 -3.007 -7.375 1.00 22.96 103 TYR A C 1
ATOM 750 O O . TYR A 1 122 ? 36.156 -2.275 -6.401 1.00 24.05 103 TYR A O 1
ATOM 759 N N . ASN A 1 123 ? 36.562 -2.665 -8.567 1.00 20.22 104 ASN A N 1
ATOM 760 C CA . ASN A 1 123 ? 37.099 -1.306 -8.777 1.00 20.72 104 ASN A CA 1
ATOM 761 C C . ASN A 1 123 ? 36.045 -0.314 -9.247 1.00 19.67 104 ASN A C 1
ATOM 762 O O . ASN A 1 123 ? 36.361 0.797 -9.518 1.00 19.01 104 ASN A O 1
ATOM 767 N N . SER A 1 124 ? 34.779 -0.710 -9.299 1.00 20.76 105 SER A N 1
ATOM 768 C CA . SER A 1 124 ? 33.718 0.217 -9.714 1.00 19.82 105 SER A CA 1
ATOM 769 C C . SER A 1 124 ? 33.300 1.167 -8.596 1.00 22.31 105 SER A C 1
ATOM 770 O O . SER A 1 124 ? 33.467 0.922 -7.398 1.00 22.43 105 SER A O 1
ATOM 773 N N . ARG A 1 125 ? 32.713 2.261 -9.033 1.00 22.69 106 ARG A N 1
ATOM 774 C CA . ARG A 1 125 ? 32.146 3.260 -8.179 1.00 21.48 106 ARG A CA 1
ATOM 775 C C . ARG A 1 125 ? 31.080 2.628 -7.264 1.00 21.20 106 ARG A C 1
ATOM 776 O O . ARG A 1 125 ? 30.996 2.908 -6.062 1.00 19.72 106 ARG A O 1
ATOM 784 N N . ALA A 1 126 ? 30.261 1.781 -7.870 1.00 21.09 107 ALA A N 1
ATOM 785 C CA . ALA A 1 126 ? 29.174 1.104 -7.189 1.00 21.00 107 ALA A CA 1
ATOM 786 C C . ALA A 1 126 ? 29.696 0.298 -5.997 1.00 22.79 107 ALA A C 1
ATOM 787 O O . ALA A 1 126 ? 29.159 0.396 -4.891 1.00 22.40 107 ALA A O 1
ATOM 789 N N . ALA A 1 127 ? 30.760 -0.470 -6.228 1.00 23.37 108 ALA A N 1
ATOM 790 C CA . ALA A 1 127 ? 31.481 -1.179 -5.146 1.00 21.91 108 ALA A CA 1
ATOM 791 C C . ALA A 1 127 ? 31.955 -0.256 -4.056 1.00 22.20 108 ALA A C 1
ATOM 792 O O . ALA A 1 127 ? 31.706 -0.519 -2.853 1.00 21.13 108 ALA A O 1
ATOM 794 N N . ALA A 1 128 ? 32.625 0.836 -4.445 1.00 21.32 109 ALA A N 1
ATOM 795 C CA . ALA A 1 128 ? 33.036 1.854 -3.440 1.00 21.55 109 ALA A CA 1
ATOM 796 C C . ALA A 1 128 ? 31.857 2.285 -2.591 1.00 21.85 109 ALA A C 1
ATOM 797 O O . ALA A 1 128 ? 31.936 2.317 -1.349 1.00 23.52 109 ALA A O 1
ATOM 799 N N . LEU A 1 129 ? 30.766 2.644 -3.252 1.00 21.91 110 LEU A N 1
ATOM 800 C CA . LEU A 1 129 ? 29.631 3.204 -2.540 1.00 21.11 110 LEU A CA 1
ATOM 801 C C . LEU A 1 129 ? 29.064 2.168 -1.575 1.00 22.24 110 LEU A C 1
ATOM 802 O O . LEU A 1 129 ? 28.649 2.492 -0.454 1.00 22.65 110 LEU A O 1
ATOM 807 N N . PHE A 1 130 ? 29.094 0.898 -1.960 1.00 22.40 111 PHE A N 1
ATOM 808 C CA . PHE A 1 130 ? 28.526 -0.117 -1.072 1.00 22.21 111 PHE A CA 1
ATOM 809 C C . PHE A 1 130 ? 29.447 -0.410 0.145 1.00 22.19 111 PHE A C 1
ATOM 810 O O . PHE A 1 130 ? 28.939 -0.608 1.225 1.00 22.66 111 PHE A O 1
ATOM 818 N N . ARG A 1 131 ? 30.774 -0.444 -0.058 1.00 22.36 112 ARG A N 1
ATOM 819 C CA . ARG A 1 131 ? 31.762 -0.438 1.038 1.00 25.07 112 ARG A CA 1
ATOM 820 C C . ARG A 1 131 ? 31.389 0.549 2.122 1.00 25.86 112 ARG A C 1
ATOM 821 O O . ARG A 1 131 ? 31.364 0.203 3.298 1.00 24.71 112 ARG A O 1
ATOM 829 N N . ASP A 1 132 ? 31.089 1.772 1.706 1.00 26.24 113 ASP A N 1
ATOM 830 C CA . ASP A 1 132 ? 30.840 2.868 2.650 1.00 27.31 113 ASP A CA 1
ATOM 831 C C . ASP A 1 132 ? 29.500 2.807 3.287 1.00 25.38 113 ASP A C 1
ATOM 832 O O . ASP A 1 132 ? 29.385 3.138 4.420 1.00 24.38 113 ASP A O 1
ATOM 837 N N . LYS A 1 133 ? 28.477 2.381 2.561 1.00 26.25 114 LYS A N 1
ATOM 838 C CA . LYS A 1 133 ? 27.194 2.084 3.186 1.00 26.98 114 LYS A CA 1
ATOM 839 C C . LYS A 1 133 ? 27.450 1.074 4.323 1.00 27.36 114 LYS A C 1
ATOM 840 O O . LYS A 1 133 ? 26.913 1.226 5.459 1.00 26.93 114 LYS A O 1
ATOM 846 N N . VAL A 1 134 ? 28.283 0.065 4.034 1.00 25.07 115 VAL A N 1
ATOM 847 C CA . VAL A 1 134 ? 28.516 -1.003 4.996 1.00 25.36 115 VAL A CA 1
ATOM 848 C C . VAL A 1 134 ? 29.266 -0.450 6.245 1.00 24.75 115 VAL A C 1
ATOM 849 O O . VAL A 1 134 ? 28.849 -0.686 7.353 1.00 25.56 115 VAL A O 1
ATOM 853 N N . VAL A 1 135 ? 30.330 0.320 6.039 1.00 24.60 116 VAL A N 1
ATOM 854 C CA . VAL A 1 135 ? 31.129 0.910 7.137 1.00 23.79 116 VAL A CA 1
ATOM 855 C C . VAL A 1 135 ? 30.300 1.821 8.000 1.00 24.98 116 VAL A C 1
ATOM 856 O O . VAL A 1 135 ? 30.348 1.746 9.213 1.00 28.54 116 VAL A O 1
ATOM 860 N N . ALA A 1 136 ? 29.547 2.707 7.367 1.00 25.61 117 ALA A N 1
ATOM 861 C CA . ALA A 1 136 ? 28.641 3.614 8.076 1.00 24.57 117 ALA A CA 1
ATOM 862 C C . ALA A 1 136 ? 27.544 2.872 8.870 1.00 25.16 117 ALA A C 1
ATOM 863 O O . ALA A 1 136 ? 27.287 3.200 10.045 1.00 28.30 117 ALA A O 1
ATOM 865 N N . LEU A 1 137 ? 26.880 1.903 8.237 1.00 24.92 118 LEU A N 1
ATOM 866 C CA . LEU A 1 137 ? 25.906 1.060 8.941 1.00 25.23 118 LEU A CA 1
ATOM 867 C C . LEU A 1 137 ? 26.584 0.330 10.113 1.00 26.74 118 LEU A C 1
ATOM 868 O O . LEU A 1 137 ? 26.051 0.305 11.220 1.00 29.33 118 LEU A O 1
ATOM 873 N N . ALA A 1 138 ? 27.770 -0.223 9.886 1.00 27.07 119 ALA A N 1
ATOM 874 C CA . ALA A 1 138 ? 28.499 -0.935 10.940 1.00 28.68 119 ALA A CA 1
ATOM 875 C C . ALA A 1 138 ? 28.777 -0.084 12.200 1.00 29.24 119 ALA A C 1
ATOM 876 O O . ALA A 1 138 ? 28.658 -0.590 13.305 1.00 32.23 119 ALA A O 1
ATOM 878 N N . GLU A 1 139 ? 29.115 1.199 12.044 1.00 30.09 120 GLU A N 1
ATOM 879 C CA . GLU A 1 139 ? 29.489 2.057 13.194 1.00 30.37 120 GLU A CA 1
ATOM 880 C C . GLU A 1 139 ? 28.564 3.260 13.367 1.00 29.93 120 GLU A C 1
ATOM 881 O O . GLU A 1 139 ? 27.707 3.268 14.256 1.00 30.14 120 GLU A O 1
ATOM 887 N N . SER B 1 22 ? 34.841 -4.798 -58.219 1.00 23.44 3 SER B N 1
ATOM 888 C CA . SER B 1 22 ? 34.142 -4.359 -56.974 1.00 25.39 3 SER B CA 1
ATOM 889 C C . SER B 1 22 ? 32.856 -3.509 -57.196 1.00 25.35 3 SER B C 1
ATOM 890 O O . SER B 1 22 ? 32.185 -3.161 -56.227 1.00 27.50 3 SER B O 1
ATOM 892 N N . PRO B 1 23 ? 32.514 -3.159 -58.456 1.00 24.64 4 PRO B N 1
ATOM 893 C CA . PRO B 1 23 ? 31.196 -2.532 -58.686 1.00 24.03 4 PRO B CA 1
ATOM 894 C C . PRO B 1 23 ? 30.014 -3.500 -58.534 1.00 23.81 4 PRO B C 1
ATOM 895 O O . PRO B 1 23 ? 29.118 -3.252 -57.713 1.00 23.43 4 PRO B O 1
ATOM 899 N N . ARG B 1 24 ? 30.025 -4.589 -59.314 1.00 23.44 5 ARG B N 1
ATOM 900 C CA . ARG B 1 24 ? 28.925 -5.559 -59.329 1.00 23.15 5 ARG B CA 1
ATOM 901 C C . ARG B 1 24 ? 28.604 -5.954 -57.895 1.00 23.28 5 ARG B C 1
ATOM 902 O O . ARG B 1 24 ? 27.442 -6.094 -57.514 1.00 24.53 5 ARG B O 1
ATOM 904 N N . THR B 1 25 ? 29.657 -6.068 -57.101 1.00 22.17 6 THR B N 1
ATOM 905 C CA . THR B 1 25 ? 29.576 -6.508 -55.723 1.00 21.78 6 THR B CA 1
ATOM 906 C C . THR B 1 25 ? 29.183 -5.380 -54.704 1.00 21.46 6 THR B C 1
ATOM 907 O O . THR B 1 25 ? 28.667 -5.663 -53.615 1.00 20.26 6 THR B O 1
ATOM 911 N N . ARG B 1 26 ? 29.402 -4.112 -55.061 1.00 22.12 7 ARG B N 1
ATOM 912 C CA . ARG B 1 26 ? 28.959 -3.001 -54.215 1.00 21.74 7 ARG B CA 1
ATOM 913 C C . ARG B 1 26 ? 27.457 -3.104 -54.011 1.00 22.25 7 ARG B C 1
ATOM 914 O O . ARG B 1 26 ? 26.984 -3.173 -52.881 1.00 23.67 7 ARG B O 1
ATOM 916 N N 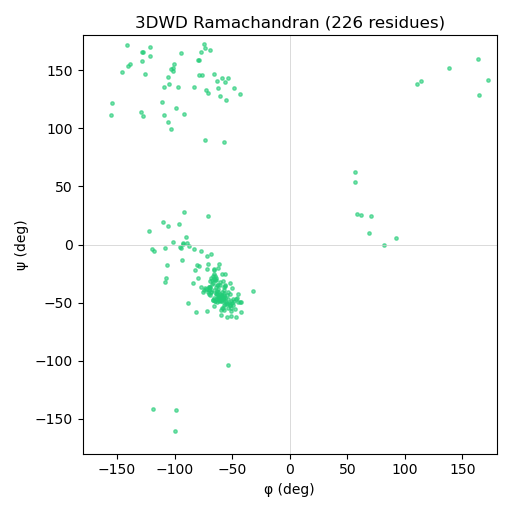. LYS B 1 27 ? 26.721 -3.167 -55.115 1.00 22.49 8 LYS B N 1
ATOM 917 C CA . LYS B 1 27 ? 25.258 -3.223 -55.083 1.00 23.33 8 LYS B CA 1
ATOM 918 C C . LYS B 1 27 ? 24.730 -4.217 -54.053 1.00 25.02 8 LYS B C 1
ATOM 919 O O . LYS B 1 27 ? 23.815 -3.903 -53.282 1.00 26.26 8 LYS B O 1
ATOM 921 N N . VAL B 1 28 ? 25.326 -5.409 -54.045 1.00 25.69 9 VAL B N 1
ATOM 922 C CA . VAL B 1 28 ? 24.859 -6.530 -53.225 1.00 25.89 9 VAL B CA 1
ATOM 923 C C . VAL B 1 28 ? 25.025 -6.240 -51.750 1.00 26.44 9 VAL B C 1
ATOM 924 O O . VAL B 1 28 ? 24.118 -6.473 -50.945 1.00 26.55 9 VAL B O 1
ATOM 928 N N . LEU B 1 29 ? 26.198 -5.732 -51.397 1.00 27.09 10 LEU B N 1
ATOM 929 C CA . LEU B 1 29 ? 26.475 -5.381 -50.014 1.00 27.36 10 LEU B CA 1
ATOM 930 C C . LEU B 1 29 ? 25.490 -4.289 -49.514 1.00 27.90 10 LEU B C 1
ATOM 931 O O . LEU B 1 29 ? 25.071 -4.323 -48.352 1.00 28.81 10 LEU B O 1
ATOM 936 N N . LYS B 1 30 ? 25.091 -3.358 -50.393 1.00 26.42 11 LYS B N 1
ATOM 937 C CA . LYS B 1 30 ? 24.070 -2.355 -50.032 1.00 26.24 11 LYS B CA 1
ATOM 938 C C . LYS B 1 30 ? 22.734 -3.027 -49.645 1.00 26.54 11 LYS B C 1
ATOM 939 O O . LYS B 1 30 ? 22.157 -2.709 -48.592 1.00 26.94 11 LYS B O 1
ATOM 941 N N . GLU B 1 31 ? 22.259 -3.961 -50.478 1.00 25.99 12 GLU B N 1
ATOM 942 C CA . GLU B 1 31 ? 21.062 -4.762 -50.150 1.00 25.81 12 GLU B CA 1
ATOM 943 C C . GLU B 1 31 ? 21.178 -5.353 -48.740 1.00 25.61 12 GLU B C 1
ATOM 944 O O . GLU B 1 31 ? 20.296 -5.165 -47.895 1.00 24.70 12 GLU B O 1
ATOM 946 N N . VAL B 1 32 ? 22.299 -6.030 -48.499 1.00 26.53 13 VAL B N 1
ATOM 947 C CA . VAL B 1 32 ? 22.567 -6.722 -47.234 1.00 26.89 13 VAL B CA 1
ATOM 948 C C . VAL B 1 32 ? 22.768 -5.733 -46.072 1.00 28.77 13 VAL B C 1
ATOM 949 O O . VAL B 1 32 ? 22.286 -5.964 -44.963 1.00 30.20 13 VAL B O 1
ATOM 953 N N . ARG B 1 33 ? 23.482 -4.642 -46.328 1.00 29.39 14 ARG B N 1
ATOM 954 C CA . ARG B 1 33 ? 23.702 -3.621 -45.315 1.00 30.91 14 ARG B CA 1
ATOM 955 C C . ARG B 1 33 ? 22.375 -3.007 -44.907 1.00 32.93 14 ARG B C 1
ATOM 956 O O . ARG B 1 33 ? 22.070 -2.916 -43.723 1.00 34.87 14 ARG B O 1
ATOM 958 N N . VAL B 1 34 ? 21.572 -2.612 -45.890 1.00 33.34 15 VAL B N 1
ATOM 959 C CA . VAL B 1 34 ? 20.293 -1.961 -45.614 1.00 34.26 15 VAL B CA 1
ATOM 960 C C . VAL B 1 34 ? 19.252 -2.926 -45.044 1.00 34.83 15 VAL B C 1
ATOM 961 O O . VAL B 1 34 ? 18.056 -2.674 -45.179 1.00 35.74 15 VAL B O 1
ATOM 963 N N . GLN B 1 35 ? 19.702 -4.012 -44.414 1.00 35.23 16 GLN B N 1
ATOM 964 C CA . GLN B 1 35 ? 18.805 -5.019 -43.831 1.00 36.25 16 GLN B CA 1
ATOM 965 C C . GLN B 1 35 ? 18.999 -5.149 -42.283 1.00 37.47 16 GLN B C 1
ATOM 966 O O . GLN B 1 35 ? 19.224 -4.153 -41.588 1.00 37.38 16 GLN B O 1
ATOM 969 N N . ASP B 1 36 ? 18.929 -6.371 -41.758 1.00 38.24 17 ASP B N 1
ATOM 970 C CA . ASP B 1 36 ? 18.628 -6.598 -40.339 1.00 38.42 17 ASP B CA 1
ATOM 971 C C . ASP B 1 36 ? 19.786 -6.266 -39.386 1.00 38.07 17 ASP B C 1
ATOM 972 O O . ASP B 1 36 ? 20.630 -7.160 -39.069 1.00 39.52 17 ASP B O 1
ATOM 974 N N . GLU B 1 37 ? 19.821 -4.996 -38.930 1.00 34.98 18 GLU B N 1
ATOM 975 C CA . GLU B 1 37 ? 20.856 -4.514 -37.976 1.00 33.23 18 GLU B CA 1
ATOM 976 C C . GLU B 1 37 ? 22.273 -4.603 -38.526 1.00 30.35 18 GLU B C 1
ATOM 977 O O . GLU B 1 37 ? 23.237 -4.655 -37.758 1.00 28.59 18 GLU B O 1
ATOM 983 N N . ASN B 1 38 ? 22.377 -4.579 -39.855 1.00 28.80 19 ASN B N 1
ATOM 984 C CA . ASN B 1 38 ? 23.643 -4.677 -40.556 1.00 28.36 19 ASN B CA 1
ATOM 985 C C . ASN B 1 38 ? 24.377 -3.343 -40.660 1.00 27.56 19 ASN B C 1
ATOM 986 O O . ASN B 1 38 ? 25.513 -3.318 -41.155 1.00 28.95 19 ASN B O 1
ATOM 991 N N . ASN B 1 39 ? 23.761 -2.259 -40.188 1.00 24.09 20 ASN B N 1
ATOM 992 C CA . ASN B 1 39 ? 24.432 -0.962 -40.123 1.00 23.62 20 ASN B CA 1
ATOM 993 C C . ASN B 1 39 ? 24.847 -0.531 -38.683 1.00 22.51 20 ASN B C 1
ATOM 994 O O . ASN B 1 39 ? 25.134 0.644 -38.427 1.00 22.77 20 ASN B O 1
ATOM 999 N N . VAL B 1 40 ? 24.872 -1.461 -37.736 1.00 21.84 21 VAL B N 1
ATOM 1000 C CA . VAL B 1 40 ? 25.541 -1.204 -36.452 1.00 21.45 21 VAL B CA 1
ATOM 1001 C C . VAL B 1 40 ? 26.546 -2.328 -36.220 1.00 22.76 21 VAL B C 1
ATOM 1002 O O . VAL B 1 40 ? 26.349 -3.462 -36.649 1.00 22.64 21 VAL B O 1
ATOM 1006 N N . CYS B 1 41 ? 27.652 -2.004 -35.581 1.00 24.16 22 CYS B N 1
ATOM 1007 C CA . CYS B 1 41 ? 28.639 -3.019 -35.284 1.00 24.26 22 CYS B CA 1
ATOM 1008 C C . CYS B 1 41 ? 28.024 -4.091 -34.392 1.00 23.32 22 CYS B C 1
ATOM 1009 O O . CYS B 1 41 ? 27.422 -3.769 -33.368 1.00 25.87 22 CYS B O 1
ATOM 1012 N N . PHE B 1 42 ? 28.163 -5.346 -34.810 1.00 20.30 23 PHE B N 1
ATOM 1013 C CA . PHE B 1 42 ? 27.594 -6.511 -34.137 1.00 20.42 23 PHE B CA 1
ATOM 1014 C C . PHE B 1 42 ? 28.001 -6.658 -32.673 1.00 20.89 23 PHE B C 1
ATOM 1015 O O . PHE B 1 42 ? 27.216 -7.142 -31.858 1.00 19.99 23 PHE B O 1
ATOM 1023 N N . GLU B 1 43 ? 29.232 -6.269 -32.353 1.00 22.74 24 GLU B N 1
ATOM 1024 C CA . GLU B 1 43 ? 29.786 -6.438 -31.007 1.00 23.13 24 GLU B CA 1
ATOM 1025 C C . GLU B 1 43 ? 29.457 -5.259 -30.137 1.00 23.17 24 GLU B C 1
ATOM 1026 O O . GLU B 1 43 ? 28.995 -5.432 -29.030 1.00 24.24 24 GLU B O 1
ATOM 1032 N N . CYS B 1 44 ? 29.734 -4.058 -30.641 1.00 23.73 25 CYS B N 1
ATOM 1033 C CA . CYS B 1 44 ? 29.680 -2.843 -29.828 1.00 23.45 25 CYS B CA 1
ATOM 1034 C C . CYS B 1 44 ? 28.647 -1.809 -30.280 1.00 21.50 25 CYS B C 1
ATOM 1035 O O . CYS B 1 44 ? 28.505 -0.784 -29.625 1.00 17.59 25 CYS B O 1
ATOM 1038 N N . GLY B 1 45 ? 27.980 -2.043 -31.419 1.00 21.76 26 GLY B N 1
ATOM 1039 C CA . GLY B 1 45 ? 26.852 -1.192 -31.869 1.00 20.29 26 GLY B CA 1
ATOM 1040 C C . GLY B 1 45 ? 27.190 0.109 -32.593 1.00 19.79 26 GLY B C 1
ATOM 1041 O O . GLY B 1 45 ? 26.282 0.850 -32.990 1.00 15.53 26 GLY B O 1
ATOM 1042 N N . ALA B 1 46 ? 28.486 0.399 -32.757 1.00 19.60 27 ALA B N 1
ATOM 1043 C CA . ALA B 1 46 ? 28.937 1.599 -33.506 1.00 19.56 27 ALA B CA 1
ATOM 1044 C C . ALA B 1 46 ? 28.307 1.618 -34.901 1.00 21.48 27 ALA B C 1
ATOM 1045 O O . ALA B 1 46 ? 28.153 0.555 -35.558 1.00 22.61 27 ALA B O 1
ATOM 1047 N N . PHE B 1 47 ? 27.969 2.824 -35.346 1.00 22.79 28 PHE B N 1
ATOM 1048 C CA . PHE B 1 47 ? 27.213 3.055 -36.577 1.00 23.63 28 PHE B CA 1
ATOM 1049 C C . PHE B 1 47 ? 28.058 2.890 -37.824 1.00 23.82 28 PHE B C 1
ATOM 1050 O O . PHE B 1 47 ? 29.238 3.216 -37.833 1.00 23.85 28 PHE B O 1
ATOM 1058 N N . ASN B 1 48 ? 27.421 2.382 -38.876 1.00 23.43 29 ASN B N 1
ATOM 1059 C CA . ASN B 1 48 ? 28.037 2.248 -40.172 1.00 22.59 29 ASN B CA 1
ATOM 1060 C C . ASN B 1 48 ? 29.306 1.427 -40.094 1.00 23.09 29 ASN B C 1
ATOM 1061 O O . ASN B 1 48 ? 30.356 1.865 -40.532 1.00 23.53 29 ASN B O 1
ATOM 1066 N N . PRO B 1 49 ? 29.212 0.218 -39.522 1.00 23.68 30 PRO B N 1
ATOM 1067 C CA . PRO B 1 49 ? 30.318 -0.709 -39.575 1.00 22.73 30 PRO B CA 1
ATOM 1068 C C . PRO B 1 49 ? 30.866 -0.841 -40.995 1.00 23.02 30 PRO B C 1
ATOM 1069 O O . PRO B 1 49 ? 30.104 -0.970 -41.975 1.00 19.69 30 PRO B O 1
ATOM 1073 N N . GLN B 1 50 ? 32.193 -0.797 -41.074 1.00 24.08 31 GLN B N 1
ATOM 1074 C CA . GLN B 1 50 ? 32.933 -0.716 -42.329 1.00 23.46 31 GLN B CA 1
ATOM 1075 C C . GLN B 1 50 ? 33.632 -2.038 -42.630 1.00 24.00 31 GLN B C 1
ATOM 1076 O O . GLN B 1 50 ? 34.252 -2.184 -43.675 1.00 26.10 31 GLN B O 1
ATOM 1082 N N . TRP B 1 51 ? 33.508 -2.997 -41.708 1.00 24.80 32 TRP B N 1
ATOM 1083 C CA . TRP B 1 51 ? 34.186 -4.289 -41.795 1.00 25.26 32 TRP B CA 1
ATOM 1084 C C . TRP B 1 51 ? 33.199 -5.435 -41.612 1.00 25.89 32 TRP B C 1
ATOM 1085 O O . TRP B 1 51 ? 32.072 -5.234 -41.167 1.00 28.73 32 TRP B O 1
ATOM 1096 N N . VAL B 1 52 ? 33.610 -6.641 -41.954 1.00 25.04 33 VAL B N 1
ATOM 1097 C CA . VAL B 1 52 ? 32.732 -7.797 -41.817 1.00 25.43 33 VAL B CA 1
ATOM 1098 C C . VAL B 1 52 ? 33.530 -8.971 -41.272 1.00 25.25 33 VAL B C 1
ATOM 1099 O O . VAL B 1 52 ? 34.756 -9.037 -41.426 1.00 22.64 33 VAL B O 1
ATOM 1103 N N . SER B 1 53 ? 32.843 -9.901 -40.635 1.00 24.95 34 SER B N 1
ATOM 1104 C CA . SER B 1 53 ? 33.398 -11.259 -40.528 1.00 25.40 34 SER B CA 1
ATOM 1105 C C . SER B 1 53 ? 32.608 -12.095 -41.479 1.00 25.77 34 SER B C 1
ATOM 1106 O O . SER B 1 53 ? 31.425 -12.388 -41.216 1.00 25.69 34 SER B O 1
ATOM 1109 N N . VAL B 1 54 ? 33.221 -12.444 -42.613 1.00 25.05 35 VAL B N 1
ATOM 1110 C CA . VAL B 1 54 ? 32.486 -13.134 -43.666 1.00 24.25 3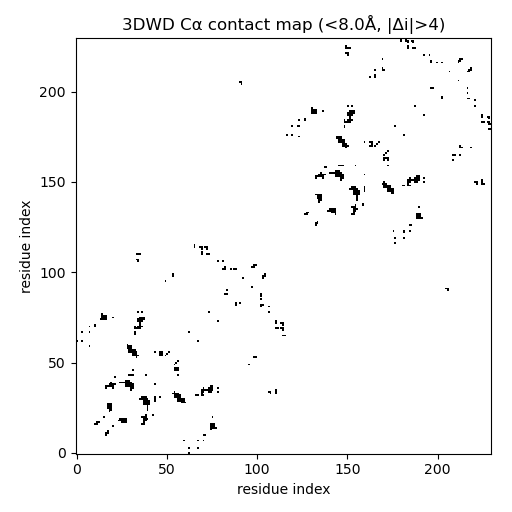5 VAL B CA 1
ATOM 1111 C C . VAL B 1 54 ? 31.898 -14.430 -43.083 1.00 24.02 35 VAL B C 1
ATOM 1112 O O . VAL B 1 54 ? 30.721 -14.740 -43.259 1.00 24.87 35 VAL B O 1
ATOM 1116 N N . THR B 1 55 ? 32.733 -15.141 -42.349 1.00 22.79 36 THR B N 1
ATOM 1117 C CA . THR B 1 55 ? 32.360 -16.322 -41.575 1.00 21.79 36 THR B CA 1
ATOM 1118 C C . THR B 1 55 ? 30.930 -16.379 -40.978 1.00 23.40 36 THR B C 1
ATOM 1119 O O . THR B 1 55 ? 30.321 -17.460 -41.013 1.00 24.06 36 THR B O 1
ATOM 1123 N N . TYR B 1 56 ? 30.409 -15.253 -40.448 1.00 21.86 37 TYR B N 1
ATOM 1124 C CA . TYR B 1 56 ? 29.076 -15.196 -39.775 1.00 22.69 37 TYR B CA 1
ATOM 1125 C C . TYR B 1 56 ? 28.150 -14.197 -40.433 1.00 25.38 37 TYR B C 1
ATOM 1126 O O . TYR B 1 56 ? 27.092 -13.863 -39.878 1.00 26.73 37 TYR B O 1
ATOM 1135 N N . GLY B 1 57 ? 28.532 -13.703 -41.617 1.00 25.07 38 GLY B N 1
ATOM 1136 C CA . GLY B 1 57 ? 27.738 -12.715 -42.331 1.00 23.11 38 GLY B CA 1
ATOM 1137 C C . GLY B 1 57 ? 27.503 -11.456 -41.531 1.00 22.83 38 GLY B C 1
ATOM 1138 O O . GLY B 1 57 ? 26.495 -10.771 -41.764 1.00 21.26 38 GLY B O 1
ATOM 1139 N N . ILE B 1 58 ? 28.425 -11.159 -40.592 1.00 22.64 39 ILE B N 1
ATOM 1140 C CA . ILE B 1 58 ? 28.261 -10.050 -39.622 1.00 23.30 39 ILE B CA 1
ATOM 1141 C C . ILE B 1 58 ? 29.094 -8.835 -39.990 1.00 23.19 39 ILE B C 1
ATOM 1142 O O . ILE B 1 58 ? 30.158 -8.954 -40.615 1.00 25.64 39 ILE B O 1
ATOM 1147 N N . TRP B 1 59 ? 28.599 -7.672 -39.589 1.00 22.39 40 TRP B N 1
ATOM 1148 C CA . TRP B 1 59 ? 29.200 -6.403 -39.911 1.00 23.05 40 TRP B CA 1
ATOM 1149 C C . TRP B 1 59 ? 29.798 -5.754 -38.652 1.00 23.28 40 TRP B C 1
ATOM 1150 O O . TRP B 1 59 ? 29.076 -5.537 -37.682 1.00 23.00 40 TRP B O 1
ATOM 1161 N N . ILE B 1 60 ? 31.103 -5.451 -38.674 1.00 23.32 41 ILE B N 1
ATOM 1162 C CA . ILE B 1 60 ? 31.822 -4.910 -37.499 1.00 22.48 41 ILE B CA 1
ATOM 1163 C C . ILE B 1 60 ? 32.574 -3.638 -37.806 1.00 23.44 41 ILE B C 1
ATOM 1164 O O . ILE B 1 60 ? 32.762 -3.268 -38.968 1.00 24.70 41 ILE B O 1
ATOM 1169 N N . CYS B 1 61 ? 32.997 -2.945 -36.753 1.00 24.78 42 CYS B N 1
ATOM 1170 C CA . CYS B 1 61 ? 33.664 -1.657 -36.895 1.00 23.68 42 CYS B CA 1
ATOM 1171 C C . CYS B 1 61 ? 35.203 -1.788 -36.906 1.00 23.79 42 CYS B C 1
ATOM 1172 O O . CYS B 1 61 ? 35.757 -2.825 -36.557 1.00 26.06 42 CYS B O 1
ATOM 1175 N N . LEU B 1 62 ? 35.870 -0.733 -37.330 1.00 24.16 43 LEU B N 1
ATOM 1176 C CA . LEU B 1 62 ? 37.320 -0.692 -37.438 1.00 25.25 43 LEU B CA 1
ATOM 1177 C C . LEU B 1 62 ? 38.010 -1.307 -36.237 1.00 27.15 43 LEU B C 1
ATOM 1178 O O . LEU B 1 62 ? 38.894 -2.158 -36.404 1.00 26.22 43 LEU B O 1
ATOM 1180 N N . GLU B 1 63 ? 37.592 -0.899 -35.036 1.00 27.43 44 GLU B N 1
ATOM 1181 C CA . GLU B 1 63 ? 38.191 -1.385 -33.774 1.00 27.90 44 GLU B CA 1
ATOM 1182 C C . GLU B 1 63 ? 37.952 -2.869 -33.572 1.00 28.68 44 GLU B C 1
ATOM 1183 O O . GLU B 1 63 ? 38.871 -3.627 -33.269 1.00 30.23 44 GLU B O 1
ATOM 1189 N N . CYS B 1 64 ? 36.711 -3.292 -33.741 1.00 27.54 45 CYS B N 1
ATOM 1190 C CA . CYS B 1 64 ? 36.365 -4.673 -33.492 1.00 26.75 45 CYS B CA 1
ATOM 1191 C C . CYS B 1 64 ? 36.983 -5.643 -34.506 1.00 25.90 45 CYS B C 1
ATOM 1192 O O . CYS B 1 64 ? 37.216 -6.807 -34.181 1.00 24.15 45 CYS B O 1
ATOM 1195 N N . SER B 1 65 ? 37.221 -5.172 -35.731 1.00 25.28 46 SER B N 1
ATOM 1196 C CA . SER B 1 65 ? 37.975 -5.951 -36.695 1.00 25.06 46 SER B CA 1
ATOM 1197 C C . SER B 1 65 ? 39.384 -6.261 -36.157 1.00 26.58 46 SER B C 1
ATOM 1198 O O . SER B 1 65 ? 39.848 -7.399 -36.259 1.00 25.83 46 SER B O 1
ATOM 1201 N N . GLY B 1 66 ? 40.057 -5.255 -35.588 1.00 25.75 47 GLY B N 1
ATOM 1202 C CA . GLY B 1 66 ? 41.333 -5.487 -34.896 1.00 24.61 47 GLY B CA 1
ATOM 1203 C C . GLY B 1 66 ? 41.208 -6.632 -33.899 1.00 25.41 47 GLY B C 1
ATOM 1204 O O . GLY B 1 66 ? 41.983 -7.600 -33.920 1.00 25.60 47 GLY B O 1
ATOM 1205 N N . ARG B 1 67 ? 40.188 -6.561 -33.058 1.00 26.23 48 ARG B N 1
ATOM 1206 C CA . ARG B 1 67 ? 39.966 -7.597 -32.057 1.00 26.56 48 ARG B CA 1
ATOM 1207 C C . ARG B 1 67 ? 39.669 -8.965 -32.691 1.00 26.28 48 ARG B C 1
ATOM 1208 O O . ARG B 1 67 ? 40.128 -9.991 -32.225 1.00 25.95 48 ARG B O 1
ATOM 1216 N N . HIS B 1 68 ? 38.891 -8.975 -33.755 1.00 25.15 49 HIS B N 1
ATOM 1217 C CA . HIS B 1 68 ? 38.579 -10.223 -34.434 1.00 24.47 49 HIS B CA 1
ATOM 1218 C C . HIS B 1 68 ? 39.805 -10.866 -35.043 1.00 23.44 49 HIS B C 1
ATOM 1219 O O . HIS B 1 68 ? 39.868 -12.086 -35.202 1.00 25.59 49 HIS B O 1
ATOM 1226 N N . ARG B 1 69 ? 40.771 -10.045 -35.409 1.00 21.53 50 ARG B N 1
ATOM 1227 C CA . ARG B 1 69 ? 41.909 -10.520 -36.133 1.00 22.17 50 ARG B CA 1
ATOM 1228 C C . ARG B 1 69 ? 42.786 -11.349 -35.228 1.00 19.02 50 ARG B C 1
ATOM 1229 O O . ARG B 1 69 ? 43.629 -12.052 -35.705 1.00 19.26 50 ARG B O 1
ATOM 1237 N N . GLY B 1 70 ? 42.582 -11.223 -33.922 1.00 18.77 51 GLY B N 1
ATOM 1238 C CA . GLY B 1 70 ? 43.331 -11.945 -32.929 1.00 19.76 51 GLY B CA 1
ATOM 1239 C C . GLY B 1 70 ? 42.683 -13.244 -32.514 1.00 19.90 51 GLY B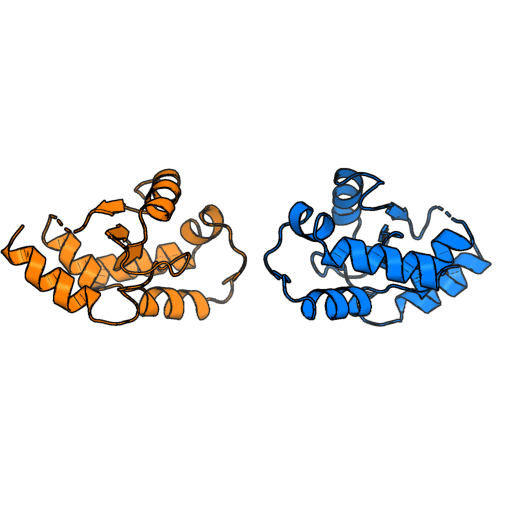 C 1
ATOM 1240 O O . GLY B 1 70 ? 43.211 -13.932 -31.630 1.00 22.80 51 GLY B O 1
ATOM 1241 N N . LEU B 1 71 ? 41.536 -13.573 -33.110 1.00 18.05 52 LEU B N 1
ATOM 1242 C CA . LEU B 1 71 ? 40.859 -14.848 -32.835 1.00 19.93 52 LEU B CA 1
ATOM 1243 C C . LEU B 1 71 ? 41.369 -16.052 -33.651 1.00 19.53 52 LEU B C 1
ATOM 1244 O O . LEU B 1 71 ? 41.297 -17.173 -33.160 1.00 20.84 52 LEU B O 1
ATOM 1249 N N . GLY B 1 72 ? 41.792 -15.795 -34.903 1.00 18.25 53 GLY B N 1
ATOM 1250 C CA . GLY B 1 72 ? 42.253 -16.778 -35.865 1.00 17.75 53 GLY B CA 1
ATOM 1251 C C . GLY B 1 72 ? 41.258 -16.935 -37.012 1.00 19.70 53 GLY B C 1
ATOM 1252 O O . GLY B 1 72 ? 40.059 -17.006 -36.778 1.00 24.43 53 GLY B O 1
ATOM 1253 N N . VAL B 1 73 ? 41.756 -17.036 -38.244 1.00 19.73 54 VAL B N 1
ATOM 1254 C CA . VAL B 1 73 ? 40.917 -17.136 -39.450 1.00 20.77 54 VAL B CA 1
ATOM 1255 C C . VAL B 1 73 ? 39.948 -18.332 -39.469 1.00 21.58 54 VAL B C 1
ATOM 1256 O O . VAL B 1 73 ? 38.925 -18.306 -40.138 1.00 23.56 54 VAL B O 1
ATOM 1260 N N . HIS B 1 74 ? 40.282 -19.387 -38.749 1.00 23.12 55 HIS B N 1
ATOM 1261 C CA . HIS B 1 74 ? 39.388 -20.545 -38.574 1.00 21.59 55 HIS B CA 1
ATOM 1262 C C . HIS B 1 74 ? 38.138 -20.196 -37.791 1.00 21.76 55 HIS B C 1
ATOM 1263 O O . HIS B 1 74 ? 37.136 -20.902 -37.873 1.00 23.66 55 HIS B O 1
ATOM 1270 N N . LEU B 1 75 ? 38.204 -19.127 -37.012 1.00 21.79 56 LEU B N 1
ATOM 1271 C CA . LEU B 1 75 ? 37.087 -18.675 -36.216 1.00 20.54 56 LEU B CA 1
ATOM 1272 C C . LEU B 1 75 ? 36.506 -17.408 -36.776 1.00 24.26 56 LEU B C 1
ATOM 1273 O O . LEU B 1 75 ? 35.311 -17.166 -36.601 1.00 27.77 56 LEU B O 1
ATOM 1278 N N . SER B 1 76 ? 37.323 -16.544 -37.387 1.00 26.05 57 SER B N 1
ATOM 1279 C CA . SER B 1 76 ? 36.778 -15.306 -37.979 1.00 26.04 57 SER B CA 1
ATOM 1280 C C . SER B 1 76 ? 37.609 -14.764 -39.111 1.00 25.26 57 SER B C 1
ATOM 1281 O O . SER B 1 76 ? 38.758 -14.432 -38.891 1.00 24.10 57 SER B O 1
ATOM 1284 N N . PHE B 1 77 ? 36.969 -14.627 -40.291 1.00 25.00 58 PHE B N 1
ATOM 1285 C CA . PHE B 1 77 ? 37.593 -14.178 -41.531 1.00 24.66 58 PHE B CA 1
ATOM 1286 C C . PHE B 1 77 ? 37.209 -12.728 -41.789 1.00 24.55 58 PHE B C 1
ATOM 1287 O O . PHE B 1 77 ? 36.132 -12.433 -42.292 1.00 25.93 58 PHE B O 1
ATOM 1295 N N . VAL B 1 78 ? 38.119 -11.826 -41.451 1.00 27.03 59 VAL B N 1
ATOM 1296 C CA . VAL B 1 78 ? 37.836 -10.386 -41.379 1.00 26.97 59 VAL B CA 1
ATOM 1297 C C . VAL B 1 78 ? 38.286 -9.611 -42.610 1.00 27.65 59 VAL B C 1
ATOM 1298 O O . VAL B 1 78 ? 39.468 -9.546 -42.893 1.00 27.96 59 VAL B O 1
ATOM 1302 N N . ARG B 1 79 ? 37.318 -9.013 -43.306 1.00 29.44 60 ARG B N 1
ATOM 1303 C CA . ARG B 1 79 ? 37.549 -8.228 -44.511 1.00 30.34 60 ARG B CA 1
ATOM 1304 C C . ARG B 1 79 ? 37.043 -6.825 -44.341 1.00 29.96 60 ARG B C 1
ATOM 1305 O O . ARG B 1 79 ? 36.299 -6.540 -43.409 1.00 30.36 60 ARG B O 1
ATOM 1313 N N . SER B 1 80 ? 37.407 -5.982 -45.311 1.00 29.06 61 SER B N 1
ATOM 1314 C CA . SER B 1 80 ? 36.868 -4.648 -45.474 1.00 26.97 61 SER B CA 1
ATOM 1315 C C . SER B 1 80 ? 35.905 -4.647 -46.638 1.00 26.82 61 SER B C 1
ATOM 1316 O O . SER B 1 80 ? 36.174 -5.234 -47.702 1.00 27.15 61 SER B O 1
ATOM 1319 N N . VAL B 1 81 ? 34.795 -3.958 -46.438 1.00 25.06 62 VAL B N 1
ATOM 1320 C CA . VAL B 1 81 ? 33.814 -3.714 -47.487 1.00 24.62 62 VAL B CA 1
ATOM 1321 C C . VAL B 1 81 ? 34.384 -3.007 -48.745 1.00 22.77 62 VAL B C 1
ATOM 1322 O O . VAL B 1 81 ? 35.268 -2.140 -48.672 1.00 23.57 62 VAL B O 1
ATOM 1326 N N . TRP B 1 86 ? 37.033 -9.670 -53.430 1.00 33.33 67 TRP B N 1
ATOM 1327 C CA . TRP B 1 86 ? 35.785 -10.320 -53.054 1.00 32.96 67 TRP B CA 1
ATOM 1328 C C . TRP B 1 86 ? 35.492 -11.519 -53.942 1.00 32.22 67 TRP B C 1
ATOM 1329 O O . TRP B 1 86 ? 35.498 -11.402 -55.171 1.00 33.30 67 TRP B O 1
ATOM 1340 N N . LYS B 1 87 ? 35.215 -12.653 -53.297 1.00 30.78 68 LYS B N 1
ATOM 1341 C CA . LYS B 1 87 ? 34.899 -13.914 -53.954 1.00 28.92 68 LYS B CA 1
ATOM 1342 C C . LYS B 1 87 ? 33.402 -14.162 -53.809 1.00 27.91 68 LYS B C 1
ATOM 1343 O O . LYS B 1 87 ? 32.802 -13.838 -52.786 1.00 27.04 68 LYS B O 1
ATOM 1349 N N . ASP B 1 88 ? 32.810 -14.748 -54.841 1.00 27.49 69 ASP B N 1
ATOM 1350 C CA . ASP B 1 88 ? 31.363 -15.012 -54.899 1.00 26.84 69 ASP B CA 1
ATOM 1351 C C . ASP B 1 88 ? 30.832 -15.688 -53.657 1.00 25.84 69 ASP B C 1
ATOM 1352 O O . ASP B 1 88 ? 29.810 -15.283 -53.102 1.00 27.08 69 ASP B O 1
ATOM 1357 N N . ILE B 1 89 ? 31.540 -16.724 -53.236 1.00 24.53 70 ILE B N 1
ATOM 1358 C CA . ILE B 1 89 ? 31.153 -17.526 -52.099 1.00 24.61 70 ILE B CA 1
ATOM 1359 C C . ILE B 1 89 ? 31.212 -16.667 -50.818 1.00 27.00 70 ILE B C 1
ATOM 1360 O O . ILE B 1 89 ? 30.469 -16.902 -49.850 1.00 29.21 70 ILE B O 1
ATOM 1365 N N . GLU B 1 90 ? 32.065 -15.638 -50.828 1.00 27.47 71 GLU B N 1
ATOM 1366 C CA . GLU B 1 90 ? 32.140 -14.693 -49.700 1.00 26.43 71 GLU B CA 1
ATOM 1367 C C . GLU B 1 90 ? 30.899 -13.793 -49.617 1.00 24.21 71 GLU B C 1
ATOM 1368 O O . GLU B 1 90 ? 30.394 -13.535 -48.535 1.00 23.04 71 GLU B O 1
ATOM 1374 N N . LEU B 1 91 ? 30.406 -13.324 -50.752 1.00 22.85 72 LEU B N 1
ATOM 1375 C CA . LEU B 1 91 ? 29.132 -12.590 -50.772 1.00 23.18 72 LEU B CA 1
ATOM 1376 C C . LEU B 1 91 ? 27.961 -13.495 -50.394 1.00 23.44 72 LEU B C 1
ATOM 1377 O O . LEU B 1 91 ? 27.041 -13.074 -49.689 1.00 23.66 72 LEU B O 1
ATOM 1382 N N . GLU B 1 92 ? 27.987 -14.733 -50.868 1.00 22.92 73 GLU B N 1
ATOM 1383 C CA . GLU B 1 92 ? 26.966 -15.677 -50.469 1.00 23.83 73 GLU B CA 1
ATOM 1384 C C . GLU B 1 92 ? 26.974 -15.911 -48.951 1.00 23.79 73 GLU B C 1
ATOM 1385 O O . GLU B 1 92 ? 25.934 -16.108 -48.368 1.00 26.40 73 GLU B O 1
ATOM 1391 N N . LYS B 1 93 ? 28.125 -15.849 -48.303 1.00 22.11 74 LYS B N 1
ATOM 1392 C CA . LYS B 1 93 ? 28.126 -15.978 -46.862 1.00 22.72 74 LYS B CA 1
ATOM 1393 C C . LYS B 1 93 ? 27.497 -14.761 -46.198 1.00 22.97 74 LYS B C 1
ATOM 1394 O O . LYS B 1 93 ? 26.854 -14.862 -45.152 1.00 21.05 74 LYS B O 1
ATOM 1400 N N . MET B 1 94 ? 27.653 -13.609 -46.838 1.00 24.88 75 MET B N 1
ATOM 1401 C CA . MET B 1 94 ? 27.081 -12.359 -46.326 1.00 24.31 75 MET B CA 1
ATOM 1402 C C . MET B 1 94 ? 25.569 -12.372 -46.448 1.00 24.87 75 MET B C 1
ATOM 1403 O O . MET B 1 94 ? 24.863 -11.904 -45.553 1.00 26.69 75 MET B O 1
ATOM 1408 N N . LYS B 1 95 ? 25.065 -12.922 -47.544 1.00 25.02 76 LYS B N 1
ATOM 1409 C CA . LYS B 1 95 ? 23.621 -13.026 -47.735 1.00 25.89 76 LYS B CA 1
ATOM 1410 C C . LYS B 1 95 ? 23.060 -14.044 -46.739 1.00 26.23 76 LYS B C 1
ATOM 1411 O O . LYS B 1 95 ? 21.961 -13.863 -46.184 1.00 28.09 76 LYS B O 1
ATOM 1413 N N . ALA B 1 96 ? 23.841 -15.091 -46.491 1.00 23.28 77 ALA B N 1
ATOM 1414 C CA . ALA B 1 96 ? 23.398 -16.208 -45.694 1.00 23.52 77 ALA B CA 1
ATOM 1415 C C . ALA B 1 96 ? 23.323 -15.880 -44.202 1.00 25.29 77 ALA B C 1
ATOM 1416 O O . ALA B 1 96 ? 22.437 -16.365 -43.494 1.00 27.88 77 ALA B O 1
ATOM 1418 N N . GLY B 1 97 ? 24.267 -15.095 -43.707 1.00 25.29 78 GLY B N 1
ATOM 1419 C CA . GLY B 1 97 ? 24.312 -14.779 -42.279 1.00 24.83 78 GLY B CA 1
ATOM 1420 C C . GLY B 1 97 ? 23.712 -13.417 -42.041 1.00 23.62 78 GLY B C 1
ATOM 1421 O O . GLY B 1 97 ? 22.983 -12.920 -42.889 1.00 24.67 78 GLY B O 1
ATOM 1422 N N . GLY B 1 98 ? 24.027 -12.815 -40.893 1.00 23.27 79 GLY B N 1
ATOM 1423 C CA . GLY B 1 98 ? 23.598 -11.440 -40.578 1.00 22.73 79 GLY B CA 1
ATOM 1424 C C . GLY B 1 98 ? 23.713 -11.098 -39.094 1.00 23.16 79 GLY B C 1
ATOM 1425 O O . GLY B 1 98 ? 23.736 -11.986 -38.208 1.00 23.89 79 GLY B O 1
ATOM 1426 N N . ASN B 1 99 ? 23.762 -9.805 -38.809 1.00 23.22 80 ASN B N 1
ATOM 1427 C CA . ASN B 1 99 ? 23.893 -9.359 -37.424 1.00 23.05 80 ASN B CA 1
ATOM 1428 C C . ASN B 1 99 ? 22.729 -9.847 -36.533 1.00 23.84 80 ASN B C 1
ATOM 1429 O O . ASN B 1 99 ? 22.939 -10.571 -35.562 1.00 23.51 80 ASN B O 1
ATOM 1434 N N . ALA B 1 100 ? 21.509 -9.444 -36.865 1.00 24.86 81 ALA B N 1
ATOM 1435 C CA . ALA B 1 100 ? 20.357 -9.871 -36.103 1.00 26.11 81 ALA B CA 1
ATOM 1436 C C . ALA B 1 100 ? 20.256 -11.396 -36.081 1.00 27.69 81 ALA B C 1
ATOM 1437 O O . ALA B 1 100 ? 20.064 -11.989 -35.024 1.00 29.39 81 ALA B O 1
ATOM 1439 N N . LYS B 1 101 ? 20.409 -12.033 -37.244 1.00 29.04 82 LYS B N 1
ATOM 1440 C CA . LYS B 1 101 ? 20.318 -13.506 -37.357 1.00 29.17 82 LYS B CA 1
ATOM 1441 C C . LYS B 1 101 ? 21.330 -14.261 -36.473 1.00 27.10 82 LYS B C 1
ATOM 1442 O O . LYS B 1 101 ? 20.984 -15.217 -35.764 1.00 25.96 82 LYS B O 1
ATOM 1448 N N . PHE B 1 102 ? 22.574 -13.826 -36.496 1.00 24.48 83 PHE B N 1
ATOM 1449 C CA . PHE B 1 102 ? 23.547 -14.451 -35.643 1.00 25.04 83 PHE B CA 1
ATOM 1450 C C . PHE B 1 102 ? 23.215 -14.224 -34.152 1.00 24.76 83 PHE B C 1
ATOM 1451 O O . PHE B 1 102 ? 23.194 -15.169 -33.368 1.00 26.15 83 PHE B O 1
ATOM 1459 N N . ARG B 1 103 ? 22.931 -12.991 -33.754 1.00 24.95 84 ARG B N 1
ATOM 1460 C CA . ARG B 1 103 ? 22.521 -12.729 -32.348 1.00 25.58 84 ARG B CA 1
ATOM 1461 C C . ARG B 1 103 ? 21.292 -13.521 -31.920 1.00 25.82 84 ARG B C 1
ATOM 1462 O O . ARG B 1 103 ? 21.237 -14.033 -30.802 1.00 27.28 84 ARG B O 1
ATOM 1465 N N . GLU B 1 104 ? 20.299 -13.605 -32.796 1.00 25.85 85 GLU B N 1
ATOM 1466 C CA . GLU B 1 104 ? 19.088 -14.360 -32.479 1.00 26.19 85 GLU B CA 1
ATOM 1467 C C . GLU B 1 104 ? 19.501 -15.793 -32.245 1.00 26.75 85 GLU B C 1
ATOM 1468 O O . GLU B 1 104 ? 19.097 -16.402 -31.235 1.00 29.31 85 GLU B O 1
ATOM 1470 N N . PHE B 1 105 ? 20.347 -16.311 -33.142 1.00 25.59 86 PHE B N 1
ATOM 1471 C CA . PHE B 1 105 ? 20.787 -17.705 -33.071 1.00 25.59 86 PHE B CA 1
ATOM 1472 C C . PHE B 1 105 ? 21.507 -18.003 -31.745 1.00 25.07 86 PHE B C 1
ATOM 1473 O O . PHE B 1 105 ? 21.082 -18.881 -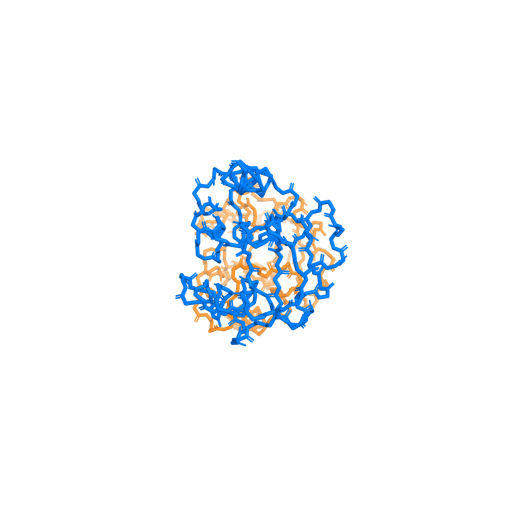30.986 1.00 25.59 86 PHE B O 1
ATOM 1481 N N . LEU B 1 106 ? 22.560 -17.242 -31.458 1.00 26.16 87 LEU B N 1
ATOM 1482 C CA . LEU B 1 106 ? 23.315 -17.364 -30.189 1.00 26.00 87 LEU B CA 1
ATOM 1483 C C . LEU B 1 106 ? 22.426 -17.297 -28.951 1.00 25.94 87 LEU B C 1
ATOM 1484 O O . LEU B 1 106 ? 22.615 -18.064 -28.034 1.00 27.38 87 LEU B O 1
ATOM 1489 N N . GLU B 1 107 ? 21.462 -16.387 -28.921 1.00 25.28 88 GLU B N 1
ATOM 1490 C CA . GLU B 1 107 ? 20.581 -16.284 -27.757 1.00 26.40 88 GLU B CA 1
ATOM 1491 C C . GLU B 1 107 ? 19.702 -17.534 -27.433 1.00 25.87 88 GLU B C 1
ATOM 1492 O O . GLU B 1 107 ? 19.240 -17.694 -26.293 1.00 22.28 88 GLU B O 1
ATOM 1498 N N . SER B 1 108 ? 19.487 -18.428 -28.407 1.00 25.69 89 SER B N 1
ATOM 1499 C CA . SER B 1 108 ? 18.665 -19.629 -28.164 1.00 24.06 89 SER B CA 1
ATOM 1500 C C . SER B 1 108 ? 19.465 -20.891 -27.766 1.00 24.06 89 SER B C 1
ATOM 1501 O O . SER B 1 108 ? 18.875 -21.914 -27.478 1.00 24.09 89 SER B O 1
ATOM 1504 N N . GLN B 1 109 ? 20.796 -20.815 -27.727 1.00 25.47 90 GLN B N 1
ATOM 1505 C CA . GLN B 1 109 ? 21.646 -21.970 -27.352 1.00 26.71 90 GLN B CA 1
ATOM 1506 C C . GLN B 1 109 ? 21.772 -22.097 -25.823 1.00 29.12 90 GLN B C 1
ATOM 1507 O O . GLN B 1 109 ? 22.012 -21.103 -25.153 1.00 28.89 90 GLN B O 1
ATOM 1513 N N . GLU B 1 110 ? 21.654 -23.306 -25.270 1.00 30.90 91 GLU B N 1
ATOM 1514 C CA . GLU B 1 110 ? 21.521 -23.460 -23.801 1.00 33.27 91 GLU B CA 1
ATOM 1515 C C . GLU B 1 110 ? 22.746 -22.995 -22.997 1.00 33.16 91 GLU B C 1
ATOM 1516 O O . GLU B 1 110 ? 22.614 -22.440 -21.893 1.00 31.63 91 GLU B O 1
ATOM 1522 N N . ASP B 1 111 ? 23.928 -23.240 -23.563 1.00 34.56 92 ASP B N 1
ATOM 1523 C CA . ASP B 1 111 ? 25.190 -22.783 -22.977 1.00 35.44 92 ASP B CA 1
ATOM 1524 C C . ASP B 1 111 ? 25.580 -21.392 -23.536 1.00 34.14 92 ASP B C 1
ATOM 1525 O O . ASP B 1 111 ? 26.767 -21.032 -23.597 1.00 33.68 92 ASP B O 1
ATOM 1530 N N . TYR B 1 112 ? 24.575 -20.607 -23.920 1.00 31.85 93 TYR B N 1
ATOM 1531 C CA . TYR B 1 112 ? 24.799 -19.227 -24.272 1.00 30.88 93 TYR B CA 1
ATOM 1532 C C . TYR B 1 112 ? 25.081 -18.391 -23.011 1.00 30.81 93 TYR B C 1
ATOM 1533 O O . TYR B 1 112 ? 24.362 -18.497 -22.016 1.00 30.73 93 TYR B O 1
ATOM 1542 N N . ASP B 1 113 ? 26.127 -17.561 -23.082 1.00 29.42 94 ASP B N 1
ATOM 1543 C CA . ASP B 1 113 ? 26.537 -16.706 -21.979 1.00 28.55 94 ASP B CA 1
ATOM 1544 C C . ASP B 1 113 ? 26.689 -15.290 -22.502 1.00 26.46 94 ASP B C 1
ATOM 1545 O O . ASP B 1 113 ? 27.562 -15.001 -23.292 1.00 26.44 94 ASP B O 1
ATOM 1550 N N . PRO B 1 114 ? 25.843 -14.384 -22.029 1.00 26.20 95 PRO B N 1
ATOM 1551 C CA . PRO B 1 114 ? 25.904 -13.006 -22.511 1.00 25.40 95 PRO B CA 1
ATOM 1552 C C . PRO B 1 114 ? 27.163 -12.275 -22.062 1.00 24.91 95 PRO B C 1
ATOM 1553 O O . PRO B 1 114 ? 27.393 -11.165 -22.488 1.00 25.44 95 PRO B O 1
ATOM 1557 N N . CYS B 1 115 ? 27.943 -12.898 -21.183 1.00 25.56 96 CYS B N 1
ATOM 1558 C CA . CYS B 1 115 ? 29.183 -12.336 -20.666 1.00 25.23 96 CYS B CA 1
ATOM 1559 C C . CYS B 1 115 ? 30.415 -13.069 -21.171 1.00 23.98 96 CYS B C 1
ATOM 1560 O O . CYS B 1 115 ? 31.480 -12.983 -20.580 1.00 23.17 96 CYS B O 1
ATOM 1563 N N . TRP B 1 116 ? 30.271 -13.805 -22.262 1.00 23.81 97 TRP B N 1
ATOM 1564 C CA . TRP B 1 116 ? 31.419 -14.423 -22.898 1.00 22.10 97 TRP B CA 1
ATOM 1565 C C . TRP B 1 116 ? 32.415 -13.332 -23.289 1.00 19.93 97 TRP B C 1
ATOM 1566 O O . TRP B 1 116 ? 32.007 -12.257 -23.708 1.00 18.33 97 TRP B O 1
ATOM 1577 N N . SER B 1 117 ? 33.712 -13.602 -23.176 1.00 19.21 98 SER B N 1
ATOM 1578 C CA . SER B 1 117 ? 34.706 -12.761 -23.861 1.00 19.92 98 SER B CA 1
ATOM 1579 C C . SER B 1 117 ? 34.629 -13.103 -25.361 1.00 21.48 98 SER B C 1
ATOM 1580 O O . SER B 1 117 ? 33.980 -14.091 -25.748 1.00 22.30 98 SER B O 1
ATOM 1583 N N . LEU B 1 118 ? 35.283 -12.303 -26.194 1.00 22.71 99 LEU B N 1
ATOM 1584 C CA . LEU B 1 118 ? 35.310 -12.544 -27.659 1.00 24.36 99 LEU B CA 1
ATOM 1585 C C . LEU B 1 118 ? 35.816 -13.964 -27.905 1.00 25.73 99 LEU B C 1
ATOM 1586 O O . LEU B 1 118 ? 35.184 -14.770 -28.609 1.00 25.00 99 LEU B O 1
ATOM 1591 N N . GLN B 1 119 ? 36.941 -14.268 -27.268 1.00 25.75 100 GLN B N 1
ATOM 1592 C CA . GLN B 1 119 ? 37.540 -15.580 -27.338 1.00 27.00 100 GLN B CA 1
ATOM 1593 C C . GLN B 1 119 ? 36.530 -16.706 -27.025 1.00 26.64 100 GLN B C 1
ATOM 1594 O O . GLN B 1 119 ? 36.341 -17.646 -27.841 1.00 25.99 100 GLN B O 1
ATOM 1600 N N . GLU B 1 120 ? 35.873 -16.632 -25.868 1.00 26.48 101 GLU B N 1
ATOM 1601 C CA . GLU B 1 120 ? 34.991 -17.733 -25.453 1.00 27.16 101 GLU B CA 1
ATOM 1602 C C . GLU B 1 120 ? 33.854 -17.888 -26.466 1.00 27.57 101 GLU B C 1
ATOM 1603 O O . GLU B 1 120 ? 33.543 -18.979 -26.914 1.00 28.59 101 GLU B O 1
ATOM 1609 N N . LYS B 1 121 ? 33.271 -16.762 -26.832 1.00 27.63 102 LYS B N 1
ATOM 1610 C CA . LYS B 1 121 ? 32.161 -16.696 -27.781 1.00 27.63 102 LYS B CA 1
ATOM 1611 C C . LYS B 1 121 ? 32.454 -17.360 -29.115 1.00 27.57 102 LYS B C 1
ATOM 1612 O O . LYS B 1 121 ? 31.665 -18.191 -29.637 1.00 29.30 102 LYS B O 1
ATOM 1618 N N . TYR B 1 122 ? 33.573 -16.978 -29.700 1.00 24.27 103 TYR B N 1
ATOM 1619 C CA . TYR B 1 122 ? 33.880 -17.486 -31.006 1.00 23.76 103 TYR B CA 1
ATOM 1620 C C . TYR B 1 122 ? 34.468 -18.886 -30.937 1.00 21.64 103 TYR B C 1
ATOM 1621 O O . TYR B 1 122 ? 34.380 -19.592 -31.904 1.00 22.48 103 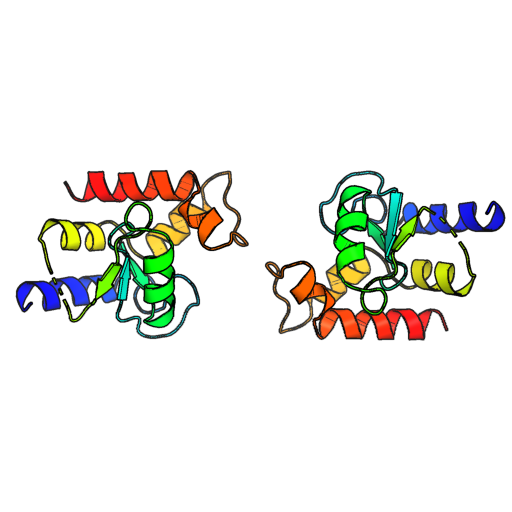TYR B O 1
ATOM 1630 N N . ASN B 1 123 ? 34.957 -19.306 -29.772 1.00 21.23 104 ASN B N 1
ATOM 1631 C CA . ASN B 1 123 ? 35.422 -20.675 -29.588 1.00 21.18 104 ASN B CA 1
ATOM 1632 C C . ASN B 1 123 ? 34.318 -21.590 -29.127 1.00 20.79 104 ASN B C 1
ATOM 1633 O O . ASN B 1 123 ? 34.556 -22.779 -28.924 1.00 20.52 104 ASN B O 1
ATOM 1638 N N . SER B 1 124 ? 33.103 -21.066 -28.980 1.00 21.72 105 SER B N 1
ATOM 1639 C CA . SER B 1 124 ? 31.963 -21.861 -28.431 1.00 20.91 105 SER B CA 1
ATOM 1640 C C . SER B 1 124 ? 31.333 -22.788 -29.453 1.00 22.12 105 SER B C 1
ATOM 1641 O O . SER B 1 124 ? 31.420 -22.546 -30.662 1.00 24.64 105 SER B O 1
ATOM 1644 N N . ARG B 1 125 ? 30.638 -23.814 -28.960 1.00 22.89 106 ARG B N 1
ATOM 1645 C CA . ARG B 1 125 ? 29.758 -24.644 -29.763 1.00 23.57 106 ARG B CA 1
ATOM 1646 C C . ARG B 1 125 ? 28.832 -23.826 -30.665 1.00 24.30 106 ARG B C 1
ATOM 1647 O O . ARG B 1 125 ? 28.693 -24.159 -31.855 1.00 22.73 106 ARG B O 1
ATOM 1655 N N . ALA B 1 126 ? 28.198 -22.787 -30.099 1.00 22.20 107 ALA B N 1
ATOM 1656 C CA . ALA B 1 126 ? 27.210 -21.955 -30.825 1.00 22.16 107 ALA B CA 1
ATOM 1657 C C . ALA B 1 126 ? 27.768 -21.349 -32.109 1.00 22.50 107 ALA B C 1
ATOM 1658 O O . ALA B 1 126 ? 27.172 -21.433 -33.179 1.00 23.91 107 ALA B O 1
ATOM 1660 N N . ALA B 1 127 ? 28.912 -20.701 -31.965 1.00 23.48 108 ALA B N 1
ATOM 1661 C CA . ALA B 1 127 ? 29.616 -20.091 -33.069 1.00 22.38 108 ALA B CA 1
ATOM 1662 C C . ALA B 1 127 ? 29.974 -21.118 -34.139 1.00 21.38 108 ALA B C 1
ATOM 1663 O O . ALA B 1 127 ? 29.727 -20.882 -35.338 1.00 24.25 108 ALA B O 1
ATOM 1665 N N . ALA B 1 128 ? 30.549 -22.243 -33.737 1.00 17.92 109 ALA B N 1
ATOM 1666 C CA . ALA B 1 128 ? 30.890 -23.313 -34.710 1.00 19.30 109 ALA B CA 1
ATOM 1667 C C . ALA B 1 128 ? 29.666 -23.696 -35.523 1.00 19.20 109 ALA B C 1
ATOM 1668 O O . ALA B 1 128 ? 29.735 -23.876 -36.773 1.00 19.47 109 ALA B O 1
ATOM 1670 N N . LEU B 1 129 ? 28.535 -23.778 -34.841 1.00 19.38 110 LEU B N 1
ATOM 1671 C CA . LEU B 1 129 ? 27.316 -24.295 -35.468 1.00 22.37 110 LEU B CA 1
ATOM 1672 C C . LEU B 1 129 ? 26.751 -23.320 -36.524 1.00 22.96 110 LEU B C 1
ATOM 1673 O O . LEU B 1 129 ? 26.208 -23.714 -37.604 1.00 23.63 110 LEU B O 1
ATOM 1678 N N . PHE B 1 130 ? 26.869 -22.045 -36.219 1.00 21.56 111 PHE B N 1
ATOM 1679 C CA . PHE B 1 130 ? 26.408 -21.031 -37.132 1.00 21.60 111 PHE B CA 1
ATOM 1680 C C . PHE B 1 130 ? 27.349 -20.925 -38.350 1.00 22.55 111 PHE B C 1
ATOM 1681 O O . PHE B 1 130 ? 26.883 -20.711 -39.484 1.00 22.18 111 PHE B O 1
ATOM 1689 N N . ARG B 1 131 ? 28.662 -21.051 -38.118 1.00 24.25 112 ARG B N 1
ATOM 1690 C CA . ARG B 1 131 ? 29.666 -21.175 -39.231 1.00 25.44 112 ARG B CA 1
ATOM 1691 C C . ARG B 1 131 ? 29.275 -22.261 -40.206 1.00 24.73 112 ARG B C 1
ATOM 1692 O O . ARG B 1 131 ? 29.179 -22.029 -41.415 1.00 25.18 112 ARG B O 1
ATOM 1700 N N . ASP B 1 132 ? 29.119 -23.456 -39.672 1.00 23.41 113 ASP B N 1
ATOM 1701 C CA . ASP B 1 132 ? 28.665 -24.596 -40.453 1.00 24.69 113 ASP B CA 1
ATOM 1702 C C . ASP B 1 132 ? 27.383 -24.253 -41.229 1.00 25.00 113 ASP B C 1
ATOM 1703 O O . ASP B 1 132 ? 27.293 -24.509 -42.427 1.00 23.38 113 ASP B O 1
ATOM 1708 N N . LYS B 1 133 ? 26.411 -23.665 -40.522 1.00 23.72 114 LYS B N 1
ATOM 1709 C CA . LYS B 1 133 ? 25.158 -23.168 -41.116 1.00 21.85 114 LYS B CA 1
ATOM 1710 C C . LYS B 1 133 ? 25.445 -22.189 -42.222 1.00 21.16 114 LYS B C 1
ATOM 1711 O O . LYS B 1 133 ? 24.870 -22.295 -43.289 1.00 23.66 114 LYS B O 1
ATOM 1717 N N . VAL B 1 134 ? 26.362 -21.240 -42.005 1.00 21.77 115 VAL B N 1
ATOM 1718 C CA . VAL B 1 134 ? 26.545 -20.201 -42.998 1.00 20.80 115 VAL B CA 1
ATOM 1719 C C . VAL B 1 134 ? 27.165 -20.807 -44.258 1.00 21.29 115 VAL B C 1
ATOM 1720 O O . VAL B 1 134 ? 26.724 -20.512 -45.340 1.00 25.29 115 VAL B O 1
ATOM 1724 N N . VAL B 1 135 ? 28.161 -21.666 -44.107 1.00 20.72 116 VAL B N 1
ATOM 1725 C CA . VAL B 1 135 ? 28.718 -22.429 -45.220 1.00 20.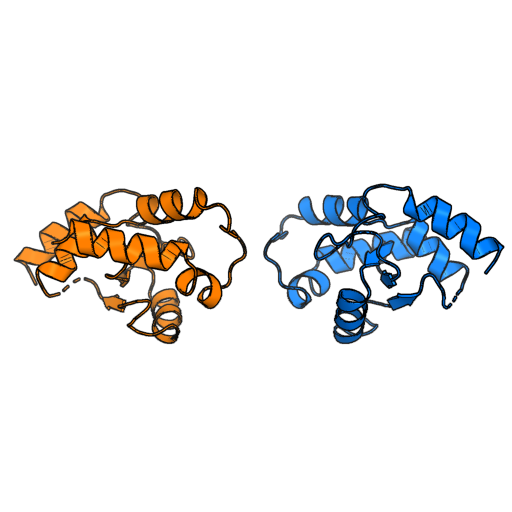60 116 VAL B CA 1
ATOM 1726 C C . VAL B 1 135 ? 27.647 -23.259 -45.937 1.00 21.00 116 VAL B C 1
ATOM 1727 O O . VAL B 1 135 ? 27.491 -23.160 -47.173 1.00 21.14 116 VAL B O 1
ATOM 1731 N N . ALA B 1 136 ? 26.888 -24.053 -45.184 1.00 19.82 117 ALA B N 1
ATOM 1732 C CA . ALA B 1 136 ? 25.926 -24.959 -45.821 1.00 20.63 117 ALA B CA 1
ATOM 1733 C C . ALA B 1 136 ? 24.948 -24.184 -46.687 1.00 21.37 117 ALA B C 1
ATOM 1734 O O . ALA B 1 136 ? 24.675 -24.601 -47.815 1.00 22.39 117 ALA B O 1
ATOM 1736 N N . LEU B 1 137 ? 24.425 -23.065 -46.162 1.00 21.53 118 LEU B N 1
ATOM 1737 C CA . LEU B 1 137 ? 23.527 -22.159 -46.932 1.00 21.60 118 LEU B CA 1
ATOM 1738 C C . LEU B 1 137 ? 24.200 -21.514 -48.192 1.00 22.59 118 LEU B C 1
ATOM 1739 O O . LEU B 1 137 ? 23.603 -21.479 -49.262 1.00 19.50 118 LEU B O 1
ATOM 1744 N N . ALA B 1 138 ? 25.435 -20.999 -48.057 1.00 23.93 119 ALA B N 1
ATOM 1745 C CA . ALA B 1 138 ? 26.117 -20.358 -49.201 1.00 23.82 119 ALA B CA 1
ATOM 1746 C C . ALA B 1 138 ? 26.328 -21.340 -50.360 1.00 25.36 119 ALA B C 1
ATOM 1747 O O . ALA B 1 138 ? 26.069 -21.031 -51.539 1.00 27.41 119 ALA B O 1
ATOM 1749 N N . GLU B 1 139 ? 26.791 -22.536 -50.023 1.00 25.40 120 GLU B N 1
ATOM 1750 C CA . GLU B 1 139 ? 26.727 -23.647 -50.953 1.00 25.68 120 GLU B CA 1
ATOM 1751 C C . GLU B 1 139 ? 25.287 -24.074 -51.173 1.00 22.71 120 GLU B C 1
ATOM 1752 O O . GLU B 1 139 ? 25.042 -24.959 -51.962 1.00 20.77 120 GLU B O 1
#

InterPro domains:
  IPR001164 Arf GTPase activating protein [PF01412] (8-115)
  IPR001164 Arf GTPase activating protein [PR00405] (19-38)
  IPR001164 Arf GTPase activating protein [PR00405] (38-55)
  IPR001164 Arf GTPase activating protein [PR00405] (59-80)
  IPR001164 Arf GTPase activating protein [PS50115] (7-124)
  IPR001164 Arf GTPase activating protein [SM00105] (7-124)
  IPR037278 ARFGAP/RecO-like zinc finger [SSF57863] (6-108)
  IPR038508 ArfGAP domain superfamily [G3DSA:1.10.220.150] (3-128)